Protein AF-A0A1J3CMM8-F1 (afdb_monomer)

Secondary structure (DSSP, 8-state):
-HHHHHHHTTTTTSHHHHHHHHHHHHS-HHHHHHHT---HHHHHHHHHHHHHHHHHHHHHHHHHHHHHHS-S--EE-TTT--EESSHHHHHHHHHHHS-------SGGGS-PBPPHHHHHHTTT---PPB-HHHHHHHHHHHHHTT-PPP-BTTB-S-SPBP--HHHHHHHHHHHHHHHHHHHTT--BHHHHHHHHHHHHHHHGGGT--HHIIIIIS-GGGSGGGGGG--HHHHHHHHHHHHTS--S-TTSHHHHHHHHHHHHHHH---

Nearest PDB structures (foldseek):
  2rsi-assembly1_A  TM=6.234E-01  e=3.856E+00  Homo sapiens

InterPro domains:
  IPR006865 Domain of unknown function DUF629 [PF04780] (19-269)
  IPR013087 Zinc finger C2H2-type [PS00028] (77-98)
  IPR052398 Ubiquitin carboxyl-terminal hydrolase 53/54 [PTHR22975] (7-269)

Structure (mmCIF, N/CA/C/O backbone):
data_AF-A0A1J3CMM8-F1
#
_entry.id   AF-A0A1J3CMM8-F1
#
loop_
_atom_site.group_PDB
_atom_site.id
_atom_site.type_symbol
_atom_site.label_atom_id
_atom_site.label_alt_id
_atom_site.label_comp_id
_atom_site.label_asym_id
_atom_site.label_entity_id
_atom_site.label_seq_id
_atom_site.pdbx_PDB_ins_code
_atom_site.Cartn_x
_atom_site.Cartn_y
_atom_site.Cartn_z
_atom_site.occupancy
_atom_site.B_iso_or_equiv
_atom_site.auth_seq_id
_atom_site.auth_comp_id
_atom_site.auth_asym_id
_atom_site.auth_atom_id
_atom_site.pdbx_PDB_model_num
ATOM 1 N N . ALA A 1 1 ? -24.538 -6.760 -1.887 1.00 42.75 1 ALA A N 1
ATOM 2 C CA . ALA A 1 1 ? -24.314 -5.439 -1.252 1.00 42.75 1 ALA A CA 1
ATOM 3 C C . ALA A 1 1 ? -24.727 -4.245 -2.137 1.00 42.75 1 ALA A C 1
ATOM 5 O O . ALA A 1 1 ? -24.975 -3.172 -1.597 1.00 42.75 1 ALA A O 1
ATOM 6 N N . GLU A 1 2 ? -24.864 -4.400 -3.463 1.00 29.59 2 GLU A N 1
ATOM 7 C CA . GLU A 1 2 ? -25.224 -3.297 -4.380 1.00 29.59 2 GLU A CA 1
ATOM 8 C C . GLU A 1 2 ? -26.700 -2.869 -4.362 1.00 29.59 2 GLU A C 1
ATOM 10 O O . GLU A 1 2 ? -26.982 -1.679 -4.501 1.00 29.59 2 GLU A O 1
ATOM 15 N N . SER A 1 3 ? -27.656 -3.774 -4.119 1.00 36.59 3 SER A N 1
ATOM 16 C CA . SER A 1 3 ? -29.084 -3.408 -4.221 1.00 36.59 3 SER A CA 1
ATOM 17 C C . SER A 1 3 ? -29.578 -2.493 -3.088 1.00 36.59 3 SER A C 1
ATOM 19 O O . SER A 1 3 ? -30.502 -1.706 -3.284 1.00 36.59 3 SER A O 1
ATOM 21 N N . VAL A 1 4 ? -28.919 -2.515 -1.923 1.00 39.69 4 VAL A N 1
ATOM 22 C CA . VAL A 1 4 ? -29.237 -1.626 -0.791 1.00 39.69 4 VAL A CA 1
ATOM 23 C C . VAL A 1 4 ? -28.670 -0.223 -1.028 1.00 39.69 4 VAL A C 1
ATOM 25 O O . VAL A 1 4 ? -29.339 0.771 -0.762 1.00 39.69 4 VAL A O 1
ATOM 28 N N . ARG A 1 5 ? -27.465 -0.124 -1.607 1.00 35.38 5 ARG A N 1
ATOM 29 C CA .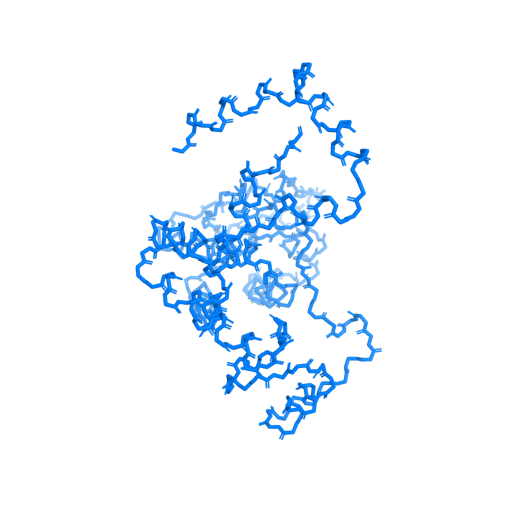 ARG A 1 5 ? -26.795 1.154 -1.899 1.00 35.38 5 ARG A CA 1
ATOM 30 C C . ARG A 1 5 ? -27.558 1.985 -2.942 1.00 35.38 5 ARG A C 1
ATOM 32 O O . ARG A 1 5 ? -27.615 3.205 -2.802 1.00 35.38 5 ARG A O 1
ATOM 39 N N . ASN A 1 6 ? -28.189 1.339 -3.926 1.00 34.44 6 ASN A N 1
ATOM 40 C CA . ASN A 1 6 ? -28.968 2.029 -4.963 1.00 34.44 6 ASN A CA 1
ATOM 41 C C . ASN A 1 6 ? -30.341 2.528 -4.479 1.00 34.44 6 ASN A C 1
ATOM 43 O O . ASN A 1 6 ? -30.803 3.550 -4.975 1.00 34.44 6 ASN A O 1
ATOM 47 N N . LYS A 1 7 ? -30.949 1.904 -3.459 1.00 39.81 7 LYS A N 1
ATOM 48 C CA . LYS A 1 7 ? -32.159 2.441 -2.801 1.00 39.81 7 LYS A CA 1
ATOM 49 C C . LYS A 1 7 ? -31.876 3.688 -1.946 1.00 39.81 7 LYS A C 1
ATOM 51 O O . LYS A 1 7 ? -32.736 4.547 -1.827 1.00 39.81 7 LYS A O 1
ATOM 56 N N . ILE A 1 8 ? -30.668 3.808 -1.387 1.00 44.41 8 ILE A N 1
ATOM 57 C CA . ILE A 1 8 ? -30.278 4.879 -0.444 1.00 44.41 8 ILE A CA 1
ATOM 58 C C . ILE A 1 8 ? -30.018 6.229 -1.138 1.00 44.41 8 ILE A C 1
ATOM 60 O O . ILE A 1 8 ? -30.179 7.287 -0.529 1.00 44.41 8 ILE A O 1
ATOM 64 N N . ARG A 1 9 ? -29.596 6.231 -2.409 1.00 38.88 9 ARG A N 1
ATOM 65 C CA . ARG A 1 9 ? -29.181 7.462 -3.111 1.00 38.88 9 ARG A CA 1
ATOM 66 C C . ARG A 1 9 ? -30.361 8.360 -3.517 1.00 38.88 9 ARG A C 1
ATOM 68 O O . ARG A 1 9 ? -30.156 9.544 -3.766 1.00 38.88 9 ARG A O 1
ATOM 75 N N . THR A 1 10 ? -31.577 7.822 -3.537 1.00 46.31 10 THR A N 1
ATOM 76 C CA . THR A 1 10 ? -32.804 8.523 -3.943 1.00 46.31 10 THR A CA 1
ATOM 77 C C . THR A 1 10 ? -33.449 9.330 -2.806 1.00 46.31 10 THR A C 1
ATOM 79 O O . THR A 1 10 ? -34.188 10.271 -3.082 1.00 46.31 10 THR A O 1
ATOM 82 N N . ASP A 1 11 ? -33.139 9.030 -1.536 1.00 51.94 11 ASP A N 1
ATOM 83 C CA . ASP A 1 11 ? -33.893 9.553 -0.381 1.00 51.94 11 ASP A CA 1
ATOM 84 C C . ASP A 1 11 ? -33.393 10.892 0.195 1.00 51.94 11 ASP A C 1
ATOM 86 O O . ASP A 1 11 ? -34.172 11.632 0.796 1.00 51.94 11 ASP A O 1
ATOM 90 N N . SER A 1 12 ? -32.124 11.269 0.001 1.00 50.81 12 SER A N 1
ATOM 91 C CA . SER A 1 12 ? -31.530 12.431 0.703 1.00 50.81 12 SER A CA 1
ATOM 92 C C . SER A 1 12 ? -32.055 13.801 0.234 1.00 50.81 12 SER A C 1
ATOM 94 O O . SER A 1 12 ? -31.882 14.806 0.927 1.00 50.81 12 SER A O 1
ATOM 96 N N . ASN A 1 13 ? -32.678 13.857 -0.949 1.00 56.06 13 ASN A N 1
ATOM 97 C CA . ASN A 1 13 ? -33.275 15.069 -1.526 1.00 56.06 13 ASN A CA 1
ATOM 98 C C . ASN A 1 13 ? -34.803 15.109 -1.407 1.00 56.06 13 ASN A C 1
ATOM 100 O O . ASN A 1 13 ? -35.423 16.088 -1.831 1.00 56.06 13 ASN A O 1
ATOM 104 N N . THR A 1 14 ? -35.407 14.081 -0.810 1.00 68.94 14 THR A N 1
ATOM 105 C CA . THR A 1 14 ? -36.844 14.049 -0.542 1.00 68.94 14 THR A CA 1
ATOM 106 C C . THR A 1 14 ? -37.222 15.097 0.507 1.00 68.94 14 THR A C 1
ATOM 108 O O . THR A 1 14 ? -36.405 15.533 1.326 1.00 68.94 14 THR A O 1
ATOM 111 N N . VAL A 1 15 ? -38.493 15.502 0.505 1.00 70.12 15 VAL A N 1
ATOM 112 C CA . VAL A 1 15 ? -39.053 16.424 1.510 1.00 70.12 15 VAL A CA 1
ATOM 113 C C . VAL A 1 15 ? -38.813 15.898 2.934 1.00 70.12 15 VAL A C 1
ATOM 115 O O . VAL A 1 15 ? -38.495 16.677 3.832 1.00 70.12 15 VAL A O 1
ATOM 118 N N . ALA A 1 16 ? -38.877 14.576 3.125 1.00 67.88 16 ALA A N 1
ATOM 119 C CA . ALA A 1 16 ? -38.604 13.919 4.399 1.00 67.88 16 ALA A CA 1
ATOM 120 C C . ALA A 1 16 ? -37.140 14.085 4.844 1.00 67.88 16 ALA A C 1
ATOM 122 O O . ALA A 1 16 ? -36.897 14.515 5.971 1.00 67.88 16 ALA A O 1
ATOM 123 N N . GLY A 1 17 ? -36.169 13.840 3.955 1.00 69.81 17 GLY A N 1
ATOM 124 C CA . GLY A 1 17 ? -34.740 14.005 4.258 1.00 69.81 17 GLY A CA 1
ATOM 125 C C . GLY A 1 17 ? -34.365 15.445 4.624 1.00 69.81 17 GLY A C 1
ATOM 126 O O . GLY A 1 17 ? -33.636 15.681 5.591 1.00 69.81 17 GLY A O 1
ATOM 127 N N . LYS A 1 18 ? -34.933 16.434 3.917 1.00 75.69 18 LYS A N 1
ATOM 128 C CA . LYS A 1 18 ? -34.739 17.860 4.240 1.00 75.69 18 LYS A CA 1
ATOM 129 C C . LYS A 1 18 ? -35.327 18.227 5.606 1.00 75.69 18 LYS A C 1
ATOM 131 O O . LYS A 1 18 ? -34.657 18.890 6.395 1.00 75.69 18 LYS A O 1
ATOM 136 N N . ARG A 1 19 ? -36.538 17.754 5.921 1.00 75.19 19 ARG A N 1
ATOM 137 C CA . ARG A 1 19 ? -37.205 18.010 7.211 1.00 75.19 19 ARG A CA 1
ATOM 138 C C . ARG A 1 19 ? -36.427 17.410 8.385 1.00 75.19 19 ARG A C 1
ATOM 140 O O . ARG A 1 19 ? -36.295 18.054 9.423 1.00 75.19 19 ARG A O 1
ATOM 147 N N . LEU A 1 20 ? -35.863 16.219 8.197 1.00 75.31 20 LEU A N 1
ATOM 148 C CA . LEU A 1 20 ? -35.071 15.527 9.211 1.00 75.31 20 LEU A CA 1
ATOM 149 C C . LEU A 1 20 ? -33.735 16.242 9.493 1.00 75.31 20 LEU A C 1
ATOM 151 O O . LEU A 1 20 ? -33.342 16.368 10.650 1.00 75.31 20 LEU A O 1
ATOM 155 N N . LYS A 1 21 ? -33.077 16.797 8.463 1.00 77.06 21 LYS A N 1
ATOM 156 C CA . LYS A 1 21 ? -31.890 17.657 8.637 1.00 77.06 21 LYS A CA 1
ATOM 157 C C . LYS A 1 21 ? -32.191 18.921 9.426 1.00 77.06 21 LYS A C 1
ATOM 159 O O . LYS A 1 21 ? -31.434 19.255 10.332 1.00 77.06 21 LYS A O 1
ATOM 164 N N . SER A 1 22 ? -33.273 19.622 9.086 1.00 79.56 22 SER A N 1
ATOM 165 C CA . SER A 1 22 ? -33.684 20.831 9.806 1.00 79.56 22 SER A CA 1
ATOM 166 C C . SER A 1 22 ? -34.039 20.521 11.261 1.00 79.56 22 SER A C 1
ATOM 168 O O . SER A 1 22 ? -33.636 21.266 12.150 1.00 79.56 22 SER A O 1
ATOM 170 N N . TYR A 1 23 ? -34.710 19.392 11.512 1.00 81.38 23 TYR A N 1
ATOM 171 C CA . TYR A 1 23 ? -34.993 18.910 12.864 1.00 81.38 23 TYR A CA 1
ATOM 172 C C . TYR A 1 23 ? -33.700 18.638 13.645 1.00 81.38 23 TYR A C 1
ATOM 174 O O . TYR A 1 23 ? -33.507 19.197 14.719 1.00 81.38 23 TYR A O 1
ATOM 182 N N . TRP A 1 24 ? -32.762 17.878 13.071 1.00 81.56 24 TRP A N 1
ATOM 183 C CA . TRP A 1 24 ? -31.465 17.600 13.696 1.00 81.56 24 TRP A CA 1
ATOM 184 C C . TRP A 1 24 ? -30.644 18.869 13.959 1.00 81.56 24 TRP A C 1
ATOM 186 O O . TRP A 1 24 ? -30.036 19.014 15.019 1.00 81.56 24 TRP A O 1
ATOM 196 N N . ALA A 1 25 ? -30.618 19.813 13.013 1.00 84.00 25 ALA A N 1
ATOM 197 C CA . ALA A 1 25 ? -29.922 21.085 13.181 1.00 84.00 25 ALA A CA 1
ATOM 198 C C . ALA A 1 25 ? -30.493 21.890 14.361 1.00 84.00 25 ALA A C 1
ATOM 200 O O . ALA A 1 25 ? -29.712 22.453 15.126 1.00 84.00 25 ALA A O 1
ATOM 201 N N . GLY A 1 26 ? -31.818 21.867 14.541 1.00 83.88 26 GLY A N 1
ATOM 202 C CA . GLY A 1 26 ? -32.527 22.550 15.624 1.00 83.88 26 GLY A CA 1
ATOM 203 C C . GLY A 1 26 ? -32.449 21.880 17.002 1.00 83.88 26 GLY A C 1
ATOM 204 O O . GLY A 1 26 ? -32.803 22.518 17.987 1.00 83.88 26 GLY A O 1
ATOM 205 N N . MET A 1 27 ? -31.984 20.630 17.107 1.00 88.31 27 MET A N 1
ATOM 206 C CA . MET A 1 27 ? -31.831 19.954 18.403 1.00 88.31 27 MET A CA 1
ATOM 207 C C . MET A 1 27 ? -30.654 20.520 19.206 1.00 88.31 27 MET A C 1
ATOM 209 O O . MET A 1 27 ? -29.561 20.740 18.668 1.00 88.31 27 MET A O 1
ATOM 213 N N . ASP A 1 28 ? -30.840 20.665 20.515 1.00 88.44 28 ASP A N 1
ATOM 214 C CA . ASP A 1 28 ? -29.765 20.993 21.447 1.00 88.44 28 ASP A CA 1
ATOM 215 C C . ASP A 1 28 ? -28.811 19.801 21.668 1.00 88.44 28 ASP A C 1
ATOM 217 O O . ASP A 1 28 ? -29.045 18.672 21.220 1.00 88.44 28 ASP A O 1
ATOM 221 N N . ALA A 1 29 ? -27.690 20.063 22.341 1.00 82.75 29 ALA A N 1
ATOM 222 C CA . ALA A 1 29 ? -26.638 19.074 22.550 1.00 82.75 29 ALA A CA 1
ATOM 223 C C . ALA A 1 29 ? -27.084 17.877 23.409 1.00 82.75 29 ALA A C 1
ATOM 225 O O . ALA A 1 29 ? -26.665 16.752 23.135 1.00 82.75 29 ALA A O 1
ATOM 226 N N . GLU A 1 30 ? -27.933 18.092 24.415 1.00 88.25 30 GLU A N 1
ATOM 227 C CA . GLU A 1 30 ? -28.407 17.028 25.304 1.00 88.25 30 GLU A CA 1
ATOM 228 C C . GLU A 1 30 ? -29.451 16.165 24.592 1.00 88.25 30 GLU A C 1
ATOM 230 O O . GLU A 1 30 ? -29.373 14.937 24.634 1.00 88.25 30 GLU A O 1
ATOM 235 N N . SER A 1 31 ? -30.358 16.779 23.831 1.00 83.38 31 SER A N 1
ATOM 236 C CA . SER A 1 31 ? -31.292 16.045 22.970 1.00 83.38 31 SER A CA 1
ATOM 237 C C . SER A 1 31 ? -30.560 15.205 21.923 1.00 83.38 31 SER A C 1
ATOM 239 O O . SER A 1 31 ? -30.878 14.030 21.739 1.00 83.38 31 SER A O 1
ATOM 241 N N . LYS A 1 32 ? -29.528 15.762 21.270 1.00 81.88 32 LYS A N 1
ATOM 242 C CA . LYS A 1 32 ? -28.673 15.014 20.331 1.00 81.88 32 LYS A CA 1
ATOM 243 C C . LYS A 1 32 ? -27.989 13.832 21.009 1.00 81.88 32 LYS A C 1
ATOM 245 O O . LYS A 1 32 ? -27.954 12.742 20.447 1.00 81.88 32 LYS A O 1
ATOM 250 N N . LYS A 1 33 ? -27.469 14.034 22.220 1.00 81.31 33 LYS A N 1
ATOM 251 C CA . LYS A 1 33 ? -26.803 12.997 23.015 1.00 81.31 33 LYS A CA 1
ATOM 252 C C . LYS A 1 33 ? -27.762 11.880 23.430 1.00 81.31 33 LYS A C 1
ATOM 254 O O . LYS A 1 33 ? -27.403 10.712 23.321 1.00 81.31 33 LYS A O 1
ATOM 259 N N . ASN A 1 34 ? -28.973 12.221 23.862 1.00 84.38 34 ASN A N 1
ATOM 260 C CA . ASN A 1 34 ? -29.997 11.238 24.212 1.00 84.38 34 ASN A CA 1
ATOM 261 C C . ASN A 1 34 ? -30.479 10.455 22.989 1.00 84.38 34 ASN A C 1
ATOM 263 O O . ASN A 1 34 ? -30.702 9.255 23.094 1.00 84.38 34 ASN A O 1
ATOM 267 N N . PHE A 1 35 ? -30.552 11.097 21.822 1.00 79.75 35 PHE A N 1
ATOM 268 C CA . PHE A 1 35 ? -30.917 10.431 20.573 1.00 79.75 35 PHE A CA 1
ATOM 269 C C . PHE A 1 35 ? -29.894 9.374 20.127 1.00 79.75 35 PHE A C 1
ATOM 271 O O . PHE A 1 35 ? -30.271 8.360 19.550 1.00 79.75 35 PHE A O 1
ATOM 278 N N . VAL A 1 36 ? -28.600 9.583 20.399 1.00 79.50 36 VAL A N 1
ATOM 279 C CA . VAL A 1 36 ? -27.529 8.621 20.055 1.00 79.50 36 VAL A CA 1
ATOM 280 C C . VAL A 1 36 ? -27.212 7.633 21.181 1.00 79.50 36 VAL A C 1
ATOM 282 O O . VAL A 1 36 ? -26.289 6.827 21.061 1.00 79.50 36 VAL A O 1
ATOM 285 N N . LYS A 1 37 ? -27.948 7.694 22.294 1.00 84.12 37 LYS A N 1
ATOM 286 C CA . LYS A 1 37 ? -27.769 6.789 23.426 1.00 84.12 37 LYS A CA 1
ATOM 287 C C . LYS A 1 37 ? -28.340 5.419 23.067 1.00 84.12 37 LYS A C 1
ATOM 289 O O . LYS A 1 37 ? -29.514 5.295 22.746 1.00 84.12 37 LYS A O 1
ATOM 294 N N . VAL A 1 38 ? -27.509 4.391 23.172 1.00 83.00 38 VAL A N 1
ATOM 295 C CA . VAL A 1 38 ? -27.882 2.992 22.925 1.00 83.00 38 VAL A CA 1
ATOM 296 C C . VAL A 1 38 ? -27.548 2.172 24.164 1.00 83.00 38 VAL A C 1
ATOM 298 O O . VAL A 1 38 ? -26.588 2.484 24.879 1.00 83.00 38 VAL A O 1
ATOM 301 N N . SER A 1 39 ? -28.348 1.146 24.455 1.00 88.00 39 SER A N 1
ATOM 302 C CA . SER A 1 39 ? -28.041 0.239 25.558 1.00 88.00 39 SER A CA 1
ATOM 303 C C . SER A 1 39 ? -26.855 -0.669 25.211 1.00 88.00 39 SER A C 1
ATOM 305 O O . SER A 1 39 ? -26.662 -1.076 24.066 1.00 88.00 39 SER A O 1
ATOM 307 N N . ILE A 1 40 ? -26.053 -1.031 26.216 1.00 87.00 40 ILE A N 1
ATOM 308 C CA . ILE A 1 40 ? -24.920 -1.950 26.020 1.00 87.00 40 ILE A CA 1
ATOM 309 C C . ILE A 1 40 ? -25.403 -3.307 25.484 1.00 87.00 40 ILE A C 1
ATOM 311 O O . ILE A 1 40 ? -24.742 -3.887 24.631 1.00 87.00 40 ILE A O 1
ATOM 315 N N . ALA A 1 41 ? -26.568 -3.781 25.934 1.00 88.75 41 ALA A N 1
ATOM 316 C CA . ALA A 1 41 ? -27.149 -5.047 25.492 1.00 88.75 41 ALA A CA 1
ATOM 317 C C . ALA A 1 41 ? -27.538 -5.032 24.002 1.00 88.75 41 ALA A C 1
ATOM 319 O O . ALA A 1 41 ? -27.224 -5.974 23.272 1.00 88.75 41 ALA A O 1
ATOM 320 N N . GLU A 1 42 ? -28.172 -3.953 23.529 1.00 87.94 42 GLU A N 1
ATOM 321 C CA . GLU A 1 42 ? -28.507 -3.792 22.108 1.00 87.94 42 GLU A CA 1
ATOM 322 C C . GLU A 1 42 ? -27.248 -3.691 21.248 1.00 87.94 42 GLU A C 1
ATOM 324 O O . GLU A 1 42 ? -27.175 -4.312 20.186 1.00 87.94 42 GLU A O 1
ATOM 329 N N . LEU A 1 43 ? -26.239 -2.942 21.712 1.00 87.06 43 LEU A N 1
ATOM 330 C CA . LEU A 1 43 ? -24.963 -2.834 21.012 1.00 87.06 43 LEU A CA 1
ATOM 331 C C . LEU A 1 43 ? -24.243 -4.188 20.957 1.00 87.06 43 LEU A C 1
ATOM 333 O O . LEU A 1 43 ? -23.768 -4.567 19.891 1.00 87.06 43 LEU A O 1
ATOM 337 N N . GLY A 1 44 ? -24.211 -4.934 22.063 1.00 89.75 44 GLY A N 1
ATOM 338 C CA . GLY A 1 44 ? -23.633 -6.277 22.121 1.00 89.75 44 GLY A CA 1
ATOM 339 C C . GLY A 1 44 ? -24.303 -7.237 21.146 1.00 89.75 44 GLY A C 1
ATOM 340 O O . GLY A 1 44 ? -23.625 -7.826 20.310 1.00 89.75 44 GLY A O 1
ATOM 341 N N . SER A 1 45 ? -25.638 -7.287 21.154 1.00 88.44 45 SER A N 1
ATOM 342 C CA . SER A 1 45 ? -26.416 -8.122 20.225 1.00 88.44 45 SER A CA 1
ATOM 343 C C . SER A 1 45 ? -26.179 -7.731 18.758 1.00 88.44 45 SER A C 1
ATOM 345 O O . SER A 1 45 ? -26.123 -8.576 17.864 1.00 88.44 45 SER A O 1
ATOM 347 N N . TYR A 1 46 ? -26.035 -6.430 18.479 1.00 87.12 46 TYR A N 1
ATOM 348 C CA . TYR A 1 46 ? -25.721 -5.930 17.140 1.00 87.12 46 TYR A CA 1
ATOM 349 C C . TYR A 1 46 ? -24.329 -6.368 16.671 1.00 87.12 46 TYR A C 1
ATOM 351 O O . TYR A 1 46 ? -24.174 -6.758 15.511 1.00 87.12 46 TYR A O 1
ATOM 359 N N . VAL A 1 47 ? -23.336 -6.278 17.558 1.00 86.00 47 VAL A N 1
ATOM 360 C CA . VAL A 1 47 ? -21.949 -6.657 17.285 1.00 86.00 47 VAL A CA 1
ATOM 361 C C . VAL A 1 47 ? -21.841 -8.162 17.066 1.00 86.00 47 VAL A C 1
ATOM 363 O O . VAL A 1 47 ? -21.298 -8.561 16.040 1.00 86.00 47 VAL A O 1
ATOM 366 N N . GLU A 1 48 ? -22.432 -8.979 17.940 1.00 89.81 48 GLU A N 1
ATOM 367 C CA . GLU A 1 48 ? -22.453 -10.441 17.803 1.00 89.81 48 GLU A CA 1
ATOM 368 C C . GLU A 1 48 ? -23.064 -10.864 16.460 1.00 89.81 48 GLU A C 1
ATOM 370 O O . GLU A 1 48 ? -22.500 -11.671 15.725 1.00 89.81 48 GLU A O 1
ATOM 375 N N . ARG A 1 49 ? -24.185 -10.249 16.068 1.00 88.06 49 ARG A N 1
ATOM 376 C CA . ARG A 1 49 ? -24.841 -10.555 14.791 1.00 88.06 49 ARG A CA 1
ATOM 377 C C . ARG A 1 49 ? -23.974 -10.242 13.565 1.00 88.06 49 ARG A C 1
ATOM 379 O O . ARG A 1 49 ? -24.150 -10.880 12.532 1.00 88.06 49 ARG A O 1
ATOM 386 N N . LEU A 1 50 ? -23.112 -9.224 13.625 1.00 83.50 50 LEU A N 1
ATOM 387 C CA . LEU A 1 50 ? -22.287 -8.811 12.481 1.00 83.50 50 LEU A CA 1
ATOM 388 C C . LEU A 1 50 ? -20.896 -9.445 12.460 1.00 83.50 50 LEU A C 1
ATOM 390 O O . LEU A 1 50 ? -20.376 -9.693 11.376 1.00 83.50 50 LEU A O 1
ATOM 394 N N . TYR A 1 51 ? -20.301 -9.654 13.629 1.00 83.31 51 TYR A N 1
ATOM 395 C CA . TYR A 1 51 ? -18.894 -10.027 13.793 1.00 83.31 51 TYR A CA 1
ATOM 396 C C . TYR A 1 51 ? -18.719 -11.317 14.608 1.00 83.31 51 TYR A C 1
ATOM 398 O O . TYR A 1 51 ? -17.599 -11.691 14.939 1.00 83.31 51 TYR A O 1
ATOM 406 N N . GLY A 1 52 ? -19.814 -12.007 14.932 1.00 88.06 52 GLY A N 1
ATOM 407 C CA . GLY A 1 52 ? -19.799 -13.234 15.719 1.00 88.06 52 GLY A CA 1
ATOM 408 C C . GLY A 1 52 ? -19.365 -13.016 17.169 1.00 88.06 52 GLY A C 1
ATOM 409 O O . GLY A 1 52 ? -19.281 -11.889 17.665 1.00 88.06 52 GLY A O 1
ATOM 410 N N . ARG A 1 53 ? -19.069 -14.130 17.845 1.00 87.44 53 ARG A N 1
ATOM 411 C CA . ARG A 1 53 ? -18.637 -14.143 19.250 1.00 87.44 53 ARG A CA 1
ATOM 412 C C . ARG A 1 53 ? -17.348 -13.351 19.476 1.00 87.44 53 ARG A C 1
ATOM 414 O O . ARG A 1 53 ? -17.260 -12.618 20.447 1.00 87.44 53 ARG A O 1
ATOM 421 N N . GLU A 1 54 ? -16.409 -13.409 18.535 1.00 83.81 54 GLU A N 1
ATOM 422 C CA . GLU A 1 54 ? -15.157 -12.644 18.595 1.00 83.81 54 GLU A CA 1
ATOM 423 C C . GLU A 1 54 ? -15.405 -11.132 18.720 1.00 83.81 54 GLU A C 1
ATOM 425 O O . GLU A 1 54 ? -14.794 -10.455 19.547 1.00 83.81 54 GLU A O 1
ATOM 430 N N . GLY A 1 55 ? -16.356 -10.593 17.950 1.00 83.94 55 GLY A N 1
ATOM 431 C CA . GLY A 1 55 ? -16.737 -9.189 18.069 1.00 83.94 55 GLY A CA 1
ATOM 432 C C . GLY A 1 55 ? -17.366 -8.855 19.423 1.00 83.94 55 GLY A C 1
ATOM 433 O O . GLY A 1 55 ? -17.122 -7.774 19.962 1.00 83.94 55 GLY A O 1
ATOM 434 N N . GLN A 1 56 ? -18.179 -9.760 19.973 1.00 86.88 56 GLN A N 1
ATOM 435 C CA . GLN A 1 56 ? -18.798 -9.579 21.286 1.00 86.88 56 GLN A CA 1
ATOM 436 C C . GLN A 1 56 ? -17.747 -9.573 22.402 1.00 86.88 56 GLN A C 1
ATOM 438 O O . GLN A 1 56 ? -17.755 -8.656 23.223 1.00 86.88 56 GLN A O 1
ATOM 443 N N . ASP A 1 57 ? -16.811 -10.522 22.376 1.00 86.62 57 ASP A N 1
ATOM 444 C CA . ASP A 1 57 ? -15.703 -10.612 23.332 1.00 86.62 57 ASP A CA 1
ATOM 445 C C . ASP A 1 57 ? -14.825 -9.348 23.266 1.00 86.62 57 ASP A C 1
ATOM 447 O O . ASP A 1 57 ? -14.470 -8.760 24.291 1.00 86.62 57 ASP A O 1
ATOM 451 N N . ALA A 1 58 ? -14.542 -8.854 22.054 1.00 85.12 58 ALA A N 1
ATOM 452 C CA . ALA A 1 58 ? -13.824 -7.597 21.848 1.00 85.12 58 ALA A CA 1
ATOM 453 C C . ALA A 1 58 ? -14.579 -6.385 22.427 1.00 85.12 58 ALA A C 1
ATOM 455 O O . ALA A 1 58 ? -13.973 -5.514 23.061 1.00 85.12 58 ALA A O 1
ATOM 456 N N . LEU A 1 59 ? -15.905 -6.314 22.244 1.00 87.19 59 LEU A N 1
ATOM 457 C CA . LEU A 1 59 ? -16.726 -5.254 22.832 1.00 87.19 59 LEU A CA 1
ATOM 458 C C . LEU A 1 59 ? -16.685 -5.304 24.362 1.00 87.19 59 LEU A C 1
ATOM 460 O O . LEU A 1 59 ? -16.534 -4.259 24.998 1.00 87.19 59 LEU A O 1
ATOM 464 N N . GLU A 1 60 ? -16.803 -6.491 24.950 1.00 88.50 60 GLU A N 1
ATOM 465 C CA . GLU A 1 60 ? -16.763 -6.680 26.398 1.00 88.50 60 GLU A CA 1
ATOM 466 C C . GLU A 1 60 ? -15.404 -6.264 26.974 1.00 88.50 60 GLU A C 1
ATOM 468 O O . GLU A 1 60 ? -15.353 -5.443 27.890 1.00 88.50 60 GLU A O 1
ATOM 473 N N . GLN A 1 61 ? -14.298 -6.669 26.343 1.00 83.75 61 GLN A N 1
ATOM 474 C CA . GLN A 1 61 ? -12.948 -6.262 26.741 1.00 83.75 61 GLN A CA 1
ATOM 475 C C . GLN A 1 61 ? -12.754 -4.733 26.721 1.00 83.75 61 GLN A C 1
ATOM 477 O O . GLN A 1 61 ? -12.108 -4.155 27.610 1.00 83.75 61 GLN A O 1
ATOM 482 N N . VAL A 1 62 ? -13.305 -4.054 25.708 1.00 80.88 62 VAL A N 1
ATOM 483 C CA . VAL A 1 62 ? -13.271 -2.587 25.608 1.00 80.88 62 VAL A CA 1
ATOM 484 C C . VAL A 1 62 ? -14.126 -1.945 26.701 1.00 80.88 62 VAL A C 1
ATOM 486 O O . VAL A 1 62 ? -13.684 -0.976 27.326 1.00 80.88 62 VAL A O 1
ATOM 489 N N . LEU A 1 63 ? -15.322 -2.478 26.965 1.00 85.69 63 LEU A N 1
ATOM 490 C CA . LEU A 1 63 ? -16.215 -1.984 28.013 1.00 85.69 63 LEU A CA 1
ATOM 491 C C . LEU A 1 63 ? -15.610 -2.157 29.406 1.00 85.69 63 LEU A C 1
ATOM 493 O O . LEU A 1 63 ? -15.660 -1.217 30.199 1.00 85.69 63 LEU A O 1
ATOM 497 N N . ASP A 1 64 ? -14.999 -3.301 29.690 1.00 85.94 64 ASP A N 1
ATOM 498 C CA . ASP A 1 64 ? -14.333 -3.576 30.961 1.00 85.94 64 ASP A CA 1
ATOM 499 C C . ASP A 1 64 ? -13.137 -2.653 31.173 1.00 85.94 64 ASP A C 1
ATOM 501 O O . ASP A 1 64 ? -13.008 -2.025 32.228 1.00 85.94 64 ASP A O 1
ATOM 505 N N . SER A 1 65 ? -12.323 -2.465 30.129 1.00 78.56 65 SER A N 1
ATOM 506 C CA . SER A 1 65 ? -11.229 -1.489 30.147 1.00 78.56 65 SER A CA 1
ATOM 507 C C . SER A 1 65 ? -11.751 -0.076 30.433 1.00 78.56 65 SER A C 1
ATOM 509 O O . SER A 1 65 ? -11.190 0.642 31.261 1.00 78.56 65 SER A O 1
ATOM 511 N N . ALA A 1 66 ? -12.846 0.332 29.785 1.00 82.25 66 ALA A N 1
ATOM 512 C CA . ALA A 1 66 ? -13.440 1.651 29.975 1.00 82.25 66 ALA A CA 1
ATOM 513 C C . ALA A 1 66 ? -14.048 1.834 31.375 1.00 82.25 66 ALA A C 1
ATOM 515 O O . ALA A 1 66 ? -13.949 2.928 31.934 1.00 82.25 66 ALA A O 1
ATOM 516 N N . ARG A 1 67 ? -14.652 0.788 31.958 1.00 85.25 67 ARG A N 1
ATOM 517 C CA . ARG A 1 67 ? -15.184 0.805 33.332 1.00 85.25 67 ARG A CA 1
ATOM 518 C C . ARG A 1 67 ? -14.065 0.920 34.363 1.00 85.25 67 ARG A C 1
ATOM 520 O O . ARG A 1 67 ? -14.174 1.747 35.267 1.00 85.25 67 ARG A O 1
ATOM 527 N N . ALA A 1 68 ? -12.998 0.137 34.206 1.00 83.88 68 ALA A N 1
ATOM 528 C CA . ALA A 1 68 ? -11.862 0.130 35.123 1.00 83.88 68 ALA A CA 1
ATOM 529 C C . ALA A 1 68 ? -11.088 1.459 35.088 1.00 83.88 68 ALA A C 1
ATOM 531 O O . ALA A 1 68 ? -10.846 2.081 36.120 1.00 83.88 68 ALA A O 1
ATOM 532 N N . GLU A 1 69 ? -10.751 1.933 33.890 1.00 78.25 69 GLU A N 1
ATOM 533 C CA . GLU A 1 69 ? -9.842 3.072 33.694 1.00 78.25 69 GLU A CA 1
ATOM 534 C C . GLU A 1 69 ? -10.577 4.416 33.594 1.00 78.25 69 GLU A C 1
ATOM 536 O O . GLU A 1 69 ? -9.956 5.483 33.545 1.00 78.25 69 GLU A O 1
ATOM 541 N N . LYS A 1 70 ? -11.917 4.376 33.520 1.00 79.81 70 LYS A N 1
ATOM 542 C CA . LYS A 1 70 ? -12.811 5.523 33.271 1.00 79.81 70 LYS A CA 1
ATOM 543 C C . LYS A 1 70 ? -12.430 6.330 32.021 1.00 79.81 70 LYS A C 1
ATOM 545 O O . LYS A 1 70 ? -12.773 7.507 31.896 1.00 79.81 70 LYS A O 1
ATOM 550 N N . LYS A 1 71 ? -11.695 5.714 31.091 1.00 73.31 71 LYS A N 1
ATOM 551 C CA . LYS A 1 71 ? -11.134 6.338 29.889 1.00 73.31 71 LYS A CA 1
ATOM 552 C C . LYS A 1 71 ? -11.271 5.403 28.698 1.00 73.31 71 LYS A C 1
ATOM 554 O O . LYS A 1 71 ? -10.893 4.243 28.758 1.00 73.31 71 LYS A O 1
ATOM 559 N N . TRP A 1 72 ? -11.746 5.963 27.592 1.00 71.00 72 TRP A N 1
ATOM 560 C CA . TRP A 1 72 ? -12.013 5.237 26.345 1.00 71.00 72 TRP A CA 1
ATOM 561 C C . TRP A 1 72 ? -10.883 5.331 25.319 1.00 71.00 72 TRP A C 1
ATOM 563 O O . TRP A 1 72 ? -10.865 4.595 24.340 1.00 71.00 72 TRP A O 1
ATOM 573 N N . LYS A 1 73 ? -9.946 6.265 25.509 1.00 70.75 73 LYS A N 1
ATOM 574 C CA . LYS A 1 73 ? -8.830 6.500 24.589 1.00 70.75 73 LYS A CA 1
ATOM 575 C C . LYS A 1 73 ? -7.515 6.310 25.321 1.00 70.75 73 LYS A C 1
ATOM 577 O O . LYS A 1 73 ? -7.274 6.939 26.351 1.00 70.75 73 LYS A O 1
ATOM 582 N N . PHE A 1 74 ? -6.656 5.484 24.746 1.00 76.25 74 PHE A N 1
ATOM 583 C CA . PHE A 1 74 ? -5.289 5.284 25.197 1.00 76.25 74 PHE A CA 1
ATOM 584 C C . PHE A 1 74 ? -4.356 5.137 23.994 1.00 76.25 74 PHE A C 1
ATOM 586 O O . PHE A 1 74 ? -4.765 4.791 22.886 1.00 76.25 74 PHE A O 1
ATOM 593 N N . TRP A 1 75 ? -3.085 5.410 24.241 1.00 77.94 75 TRP A N 1
ATOM 594 C CA . TRP A 1 75 ? -1.971 5.071 23.373 1.00 77.94 75 TRP A CA 1
ATOM 595 C C 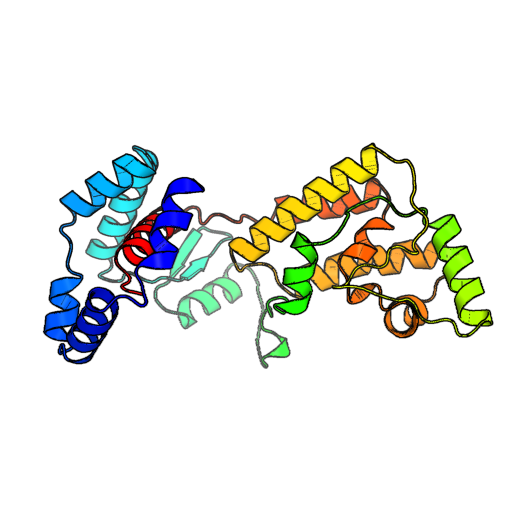. TRP A 1 75 ? -1.484 3.674 23.749 1.00 77.94 75 TRP A C 1
ATOM 597 O O . TRP A 1 75 ? -1.371 3.373 24.934 1.00 77.94 75 TRP A O 1
ATOM 607 N N . MET A 1 76 ? -1.194 2.823 22.772 1.00 78.62 76 MET A N 1
ATOM 608 C CA . MET A 1 76 ? -0.620 1.500 23.010 1.00 78.62 76 MET A CA 1
ATOM 609 C C . MET A 1 76 ? 0.737 1.413 22.324 1.00 78.62 76 MET A C 1
ATOM 611 O O . MET A 1 76 ? 0.871 1.791 21.159 1.00 78.62 76 MET A O 1
ATOM 615 N N . CYS A 1 77 ? 1.742 0.912 23.036 1.00 79.12 77 CYS A N 1
ATOM 616 C CA . CYS A 1 77 ? 3.005 0.550 22.413 1.00 79.12 77 CYS A CA 1
ATOM 617 C C . CYS A 1 77 ? 2.816 -0.725 21.600 1.00 79.12 77 CYS A C 1
ATOM 619 O O . CYS A 1 77 ? 2.457 -1.749 22.161 1.00 79.12 77 CYS A O 1
ATOM 621 N N . ARG A 1 78 ? 3.084 -0.689 20.293 1.00 72.06 78 ARG A N 1
ATOM 622 C CA . ARG A 1 78 ? 2.963 -1.883 19.441 1.00 72.06 78 ARG A CA 1
ATOM 623 C C . ARG A 1 78 ? 4.087 -2.901 19.649 1.00 72.06 78 ARG A C 1
ATOM 625 O O . ARG A 1 78 ? 3.945 -4.040 19.233 1.00 72.06 78 ARG A O 1
ATOM 632 N N . THR A 1 79 ? 5.183 -2.502 20.292 1.00 70.94 79 THR A N 1
ATOM 633 C CA . THR A 1 79 ? 6.330 -3.385 20.541 1.00 70.94 79 THR A CA 1
ATOM 634 C C . THR A 1 79 ? 6.135 -4.251 21.784 1.00 70.94 79 THR A C 1
ATOM 636 O O . THR A 1 79 ? 6.593 -5.384 21.813 1.00 70.94 79 THR A O 1
ATOM 639 N N . CYS A 1 80 ? 5.468 -3.735 22.820 1.00 83.00 80 CYS A N 1
ATOM 640 C CA . CYS A 1 80 ? 5.279 -4.450 24.091 1.00 83.00 80 CYS A CA 1
ATOM 641 C C . CYS A 1 80 ? 3.834 -4.440 24.612 1.00 83.00 80 CYS A C 1
ATOM 643 O O . CYS A 1 80 ? 3.588 -4.803 25.759 1.00 83.00 80 CYS A O 1
ATOM 645 N N . SER A 1 81 ? 2.888 -3.956 23.806 1.00 80.25 81 SER A N 1
ATOM 646 C CA . SER A 1 81 ? 1.450 -3.878 24.102 1.00 80.25 81 SER A CA 1
ATOM 647 C C . SER A 1 81 ? 1.072 -3.068 25.354 1.00 80.25 81 SER A C 1
ATOM 649 O O . SER A 1 81 ? -0.078 -3.088 25.794 1.00 80.25 81 SER A O 1
ATOM 651 N N . GLN A 1 82 ? 2.003 -2.292 25.924 1.00 81.88 82 GLN A N 1
ATOM 652 C CA . GLN A 1 82 ? 1.738 -1.476 27.109 1.00 81.88 82 GLN A CA 1
ATOM 653 C C . GLN A 1 82 ? 0.822 -0.283 26.774 1.00 81.88 82 GLN A C 1
ATOM 655 O O . GLN A 1 82 ? 1.040 0.426 25.787 1.00 81.88 82 GLN A O 1
ATOM 660 N N . LYS A 1 83 ? -0.199 -0.049 27.611 1.00 84.19 83 LYS A N 1
ATOM 661 C CA . LYS A 1 83 ? -1.202 1.020 27.450 1.00 84.19 83 LYS A CA 1
ATOM 662 C C . LYS A 1 83 ? -0.816 2.287 28.225 1.00 84.19 83 LYS A C 1
ATOM 664 O O . LYS A 1 83 ? -0.316 2.228 29.346 1.00 84.19 83 LYS A O 1
ATOM 669 N N . PHE A 1 84 ? -1.095 3.452 27.644 1.00 83.81 84 PHE A N 1
ATOM 670 C CA . PHE A 1 84 ? -0.773 4.770 28.188 1.00 83.81 84 PHE A CA 1
ATOM 671 C C . PHE A 1 84 ? -1.900 5.768 27.924 1.00 83.81 84 PHE A C 1
ATOM 673 O O . PHE A 1 84 ? -2.222 6.089 26.786 1.00 83.81 84 PHE A O 1
ATOM 680 N N . PHE A 1 85 ? -2.450 6.366 28.975 1.00 82.69 85 PHE A N 1
ATOM 681 C CA . PHE A 1 85 ? -3.533 7.352 28.839 1.00 82.69 85 PHE A CA 1
ATOM 682 C C . PHE A 1 85 ? -3.063 8.778 28.539 1.00 82.69 85 PHE A C 1
ATOM 684 O O . PHE A 1 85 ? -3.872 9.652 28.247 1.00 82.69 85 PHE A O 1
ATOM 691 N N . TYR A 1 86 ? -1.757 9.030 28.623 1.00 81.56 86 TYR A N 1
ATOM 692 C CA . TYR A 1 86 ? -1.172 10.351 28.422 1.00 81.56 86 TYR A CA 1
ATOM 693 C C . TYR A 1 86 ? -0.014 10.256 27.437 1.00 81.56 86 TYR A C 1
ATOM 695 O O . TYR A 1 86 ? 0.921 9.481 27.652 1.00 81.56 86 TYR A O 1
ATOM 703 N N . GLN A 1 87 ? -0.038 11.098 26.404 1.00 79.62 87 GLN A N 1
ATOM 704 C CA . GLN A 1 87 ? 0.978 11.134 25.350 1.00 79.62 87 GLN A CA 1
ATOM 705 C C . GLN A 1 87 ? 2.401 11.263 25.913 1.00 79.62 87 GLN A C 1
ATOM 707 O O . GLN A 1 87 ? 3.308 10.578 25.455 1.00 79.62 87 GLN A O 1
ATOM 712 N N . LYS A 1 88 ? 2.602 12.091 26.950 1.00 84.00 88 LYS A N 1
ATOM 713 C CA . LYS A 1 88 ? 3.917 12.277 27.585 1.00 84.00 88 LYS A CA 1
ATOM 714 C C . LYS A 1 88 ? 4.462 10.977 28.187 1.00 84.00 88 LYS A C 1
ATOM 716 O O . LYS A 1 88 ? 5.635 10.674 28.013 1.00 84.00 88 LYS A O 1
ATOM 721 N N . LYS A 1 89 ? 3.611 10.181 28.849 1.00 86.31 89 LYS A N 1
ATOM 722 C CA . LYS A 1 89 ? 4.017 8.879 29.408 1.00 86.31 89 LYS A CA 1
ATOM 723 C C . LYS A 1 89 ? 4.338 7.874 28.302 1.00 86.31 89 LYS A C 1
ATOM 725 O O . LYS A 1 89 ? 5.331 7.166 28.409 1.00 86.31 89 LYS A O 1
ATOM 730 N N . PHE A 1 90 ? 3.538 7.860 27.236 1.00 84.12 90 PHE A N 1
ATOM 731 C CA . PHE A 1 90 ? 3.785 7.009 26.073 1.00 84.12 90 PHE A CA 1
ATOM 732 C C . PHE A 1 90 ? 5.115 7.342 25.384 1.00 84.12 90 PHE A C 1
ATOM 734 O O . PHE A 1 90 ? 5.919 6.454 25.123 1.00 84.12 90 PHE A O 1
ATOM 741 N N . LYS A 1 91 ? 5.384 8.632 25.158 1.00 79.50 91 LYS A N 1
ATOM 742 C CA . LYS A 1 91 ? 6.643 9.108 24.579 1.00 79.50 91 LYS A CA 1
ATOM 743 C C . LYS A 1 91 ? 7.846 8.693 25.427 1.00 79.50 91 LYS A C 1
ATOM 745 O O . LYS A 1 91 ? 8.776 8.094 24.900 1.00 79.50 91 LYS A O 1
ATOM 750 N N . ASN A 1 92 ? 7.791 8.943 26.736 1.00 84.50 92 ASN A N 1
ATOM 751 C CA . ASN A 1 92 ? 8.863 8.546 27.651 1.00 84.50 92 ASN A CA 1
ATOM 752 C C . ASN A 1 92 ? 9.104 7.031 27.618 1.00 84.50 92 ASN A C 1
ATOM 754 O O . ASN A 1 92 ? 10.246 6.589 27.669 1.00 84.50 92 ASN A O 1
ATOM 758 N N . HIS A 1 93 ? 8.039 6.233 27.512 1.00 88.25 93 HIS A N 1
ATOM 759 C CA . HIS A 1 93 ? 8.159 4.787 27.379 1.00 88.25 93 HIS A CA 1
ATOM 760 C C . HIS A 1 9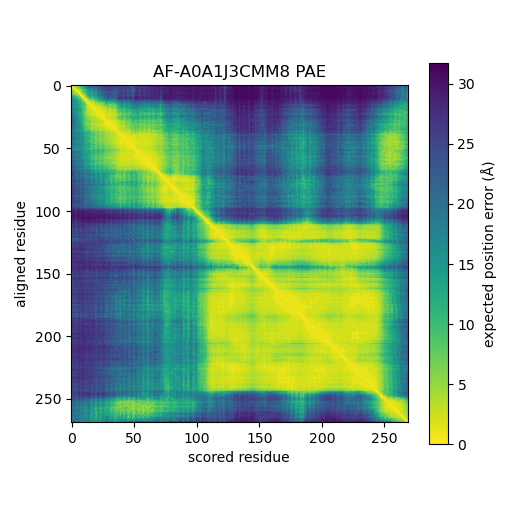3 ? 8.903 4.383 26.099 1.00 88.25 93 HIS A C 1
ATOM 762 O O . HIS A 1 93 ? 9.840 3.593 26.179 1.00 88.25 93 HIS A O 1
ATOM 768 N N . LEU A 1 94 ? 8.538 4.948 24.944 1.00 81.62 94 LEU A N 1
ATOM 769 C CA . LEU A 1 94 ? 9.233 4.679 23.681 1.00 81.62 94 LEU A CA 1
ATOM 770 C C . LEU A 1 94 ? 10.727 5.037 23.772 1.00 81.62 94 LEU A C 1
ATOM 772 O O . LEU A 1 94 ? 11.583 4.244 23.378 1.00 81.62 94 LEU A O 1
ATOM 776 N N . GLU A 1 95 ? 11.042 6.198 24.351 1.00 76.88 95 GLU A N 1
ATOM 777 C CA . GLU A 1 95 ? 12.418 6.677 24.522 1.00 76.88 95 GLU A CA 1
ATOM 778 C C . GLU A 1 95 ? 13.241 5.782 25.464 1.00 76.88 95 GLU A C 1
ATOM 780 O O . GLU A 1 95 ? 14.390 5.465 25.160 1.00 76.88 95 GLU A O 1
ATOM 785 N N . GLN A 1 96 ? 12.662 5.352 26.591 1.00 82.62 96 GLN A N 1
ATOM 786 C CA . GLN A 1 96 ? 13.369 4.600 27.635 1.00 82.62 96 GLN A CA 1
ATOM 787 C C . GLN A 1 96 ? 13.440 3.094 27.373 1.00 82.62 96 GLN A C 1
ATOM 789 O O . GLN A 1 96 ? 14.453 2.471 27.680 1.00 82.62 96 GLN A O 1
ATOM 794 N N . LYS A 1 97 ? 12.361 2.487 26.866 1.00 83.94 97 LYS A N 1
ATOM 795 C CA . LYS A 1 97 ? 12.242 1.026 26.719 1.00 83.94 97 LYS A CA 1
ATOM 796 C C . LYS A 1 97 ? 12.587 0.524 25.325 1.00 83.94 97 LYS A C 1
ATOM 798 O O . LYS A 1 97 ? 13.001 -0.621 25.197 1.00 83.94 97 LYS A O 1
ATOM 803 N N . HIS A 1 98 ? 12.442 1.364 24.302 1.00 81.69 98 HIS A N 1
ATOM 804 C CA . HIS A 1 98 ? 12.690 0.973 22.912 1.00 81.69 98 HIS A CA 1
ATOM 805 C C . HIS A 1 98 ? 13.840 1.745 22.268 1.00 81.69 98 HIS A C 1
ATOM 807 O O . HIS A 1 98 ? 14.014 1.667 21.057 1.00 81.69 98 HIS A O 1
ATOM 813 N N . ALA A 1 99 ? 14.610 2.501 23.066 1.00 64.50 99 ALA A N 1
ATOM 814 C CA . ALA A 1 99 ? 15.697 3.363 22.602 1.00 64.50 99 ALA A CA 1
ATOM 815 C C . ALA A 1 99 ? 15.295 4.244 21.405 1.00 64.50 99 ALA A C 1
ATOM 817 O O . ALA A 1 99 ? 16.146 4.676 20.624 1.00 64.50 99 ALA A O 1
ATOM 818 N N . ALA A 1 100 ? 13.997 4.544 21.274 1.00 60.97 100 ALA A N 1
ATOM 819 C CA . ALA A 1 100 ? 13.466 5.409 20.243 1.00 60.97 100 ALA A CA 1
ATOM 820 C C . ALA A 1 100 ? 13.796 6.845 20.649 1.00 60.97 100 ALA A C 1
ATOM 822 O O . ALA A 1 100 ? 12.933 7.589 21.110 1.00 60.97 100 ALA A O 1
ATOM 823 N N . LYS A 1 101 ? 15.076 7.225 20.541 1.00 55.75 101 LYS A N 1
ATOM 824 C CA . LYS A 1 101 ? 15.551 8.605 20.665 1.00 55.75 101 LYS A CA 1
ATOM 825 C C . LYS A 1 101 ? 14.963 9.407 19.508 1.00 55.75 101 LYS A C 1
ATOM 827 O O . LYS A 1 101 ? 15.638 9.713 18.533 1.00 55.75 101 LYS A O 1
ATOM 832 N N . PHE A 1 102 ? 13.679 9.721 19.602 1.00 53.00 102 PHE A N 1
ATOM 833 C CA . PHE A 1 102 ? 12.967 10.479 18.598 1.00 53.00 102 PHE A CA 1
ATOM 834 C C . PHE A 1 102 ? 12.560 11.814 19.204 1.00 53.00 102 PHE A C 1
ATOM 836 O O . PHE A 1 102 ? 11.596 11.913 19.962 1.00 53.00 102 PHE A O 1
ATOM 843 N N . LYS A 1 103 ? 13.318 12.866 18.883 1.00 55.19 103 LYS A N 1
ATOM 844 C CA . LYS A 1 103 ? 12.885 14.249 19.091 1.00 55.19 103 LYS A CA 1
ATOM 845 C C . LYS A 1 103 ? 12.196 14.708 17.803 1.00 55.19 103 LYS A C 1
ATOM 847 O O . LYS A 1 103 ? 12.902 15.093 16.876 1.00 55.19 103 LYS A O 1
ATOM 852 N N . PRO A 1 104 ? 10.852 14.709 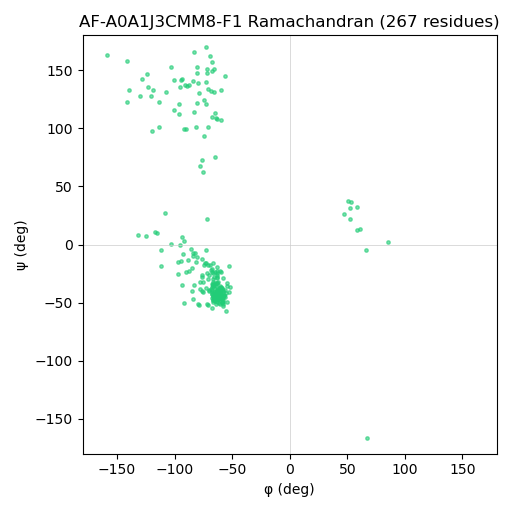17.716 1.00 49.31 104 PRO A N 1
ATOM 853 C CA . PRO A 1 104 ? 10.185 15.353 16.601 1.00 49.31 104 PRO A CA 1
ATOM 854 C C . PRO A 1 104 ? 10.286 16.859 16.832 1.00 49.31 104 PRO A C 1
ATOM 856 O O . PRO A 1 104 ? 9.497 17.428 17.580 1.00 49.31 104 PRO A O 1
ATOM 859 N N . SER A 1 105 ? 11.311 17.501 16.277 1.00 49.06 105 SER A N 1
ATOM 860 C CA . SER A 1 105 ? 11.480 18.954 16.390 1.00 49.06 105 SER A CA 1
ATOM 861 C C . SER A 1 105 ? 10.676 19.735 15.344 1.00 49.06 105 SER A C 1
ATOM 863 O O . SER A 1 105 ? 10.589 20.950 15.444 1.00 49.06 105 SER A O 1
ATOM 865 N N . THR A 1 106 ? 10.044 19.072 14.370 1.00 53.66 106 THR A N 1
ATOM 866 C CA . THR A 1 106 ? 9.266 19.700 13.291 1.00 53.66 106 THR A CA 1
ATOM 867 C C . THR A 1 106 ? 8.269 18.708 12.676 1.00 53.66 106 THR A C 1
ATOM 869 O O . THR A 1 106 ? 8.420 17.492 12.808 1.00 53.66 106 THR A O 1
ATOM 872 N N . THR A 1 107 ? 7.280 19.221 11.938 1.00 52.81 107 THR A N 1
ATOM 873 C CA . THR A 1 107 ? 6.375 18.461 11.049 1.00 52.81 107 THR A CA 1
ATOM 874 C C . THR A 1 107 ? 7.103 17.564 10.036 1.00 52.81 107 THR A C 1
ATOM 876 O O . THR A 1 107 ? 6.500 16.614 9.541 1.00 52.81 107 THR A O 1
ATOM 879 N N . LYS A 1 108 ? 8.400 17.796 9.769 1.00 51.66 108 LYS A N 1
ATOM 880 C CA . LYS A 1 108 ? 9.256 16.897 8.970 1.00 51.66 108 LYS A CA 1
ATOM 881 C C . LYS A 1 108 ? 9.533 15.551 9.644 1.00 51.66 108 LYS A C 1
ATOM 883 O O . LYS A 1 108 ? 9.850 14.588 8.962 1.00 51.66 108 LYS A O 1
ATOM 888 N N . HIS A 1 109 ? 9.427 15.474 10.968 1.00 51.25 109 HIS A N 1
ATOM 889 C CA . HIS A 1 109 ? 9.667 14.247 11.730 1.00 51.25 109 HIS A CA 1
ATOM 890 C C . HIS A 1 109 ? 8.376 13.473 12.025 1.00 51.25 109 HIS A C 1
ATOM 892 O O . HIS A 1 109 ? 8.410 12.429 12.664 1.00 51.25 109 HIS A O 1
ATOM 898 N N . MET A 1 110 ? 7.211 13.957 11.600 1.00 59.69 110 MET A N 1
ATOM 899 C CA . MET A 1 110 ? 5.992 13.158 11.698 1.00 59.69 110 MET A CA 1
ATOM 900 C C . MET A 1 110 ? 5.865 12.288 10.454 1.00 59.69 110 MET A C 1
ATOM 902 O O . MET A 1 110 ? 6.097 12.768 9.348 1.00 59.69 110 MET A O 1
ATOM 906 N N . ALA A 1 111 ? 5.480 11.021 10.627 1.00 66.19 111 ALA A N 1
ATOM 907 C CA . ALA A 1 111 ? 5.089 10.186 9.501 1.00 66.19 111 ALA A CA 1
ATOM 908 C C . ALA A 1 111 ? 3.895 10.853 8.806 1.00 66.19 111 ALA A C 1
ATOM 910 O O . ALA A 1 111 ? 2.792 10.913 9.352 1.00 66.19 111 ALA A O 1
ATOM 911 N N . GLN A 1 112 ? 4.144 11.422 7.632 1.00 81.44 112 GLN A N 1
ATOM 912 C CA . GLN A 1 112 ? 3.106 12.010 6.800 1.00 81.44 112 GLN A CA 1
ATOM 913 C C . GLN A 1 112 ? 2.408 10.879 6.057 1.00 81.44 112 GLN A C 1
ATOM 915 O O . GLN A 1 112 ? 3.064 9.931 5.624 1.00 81.44 112 GLN A O 1
ATOM 920 N N . ARG A 1 113 ? 1.082 10.945 5.946 1.00 86.12 113 ARG A N 1
ATOM 921 C CA . ARG A 1 113 ? 0.360 10.035 5.055 1.00 86.12 113 ARG A CA 1
ATOM 922 C C . ARG A 1 113 ? 0.637 10.424 3.617 1.00 86.12 113 ARG A C 1
ATOM 924 O O . ARG A 1 113 ? 0.844 11.607 3.346 1.00 86.12 113 ARG A O 1
ATOM 931 N N . VAL A 1 114 ? 0.593 9.436 2.731 1.00 88.31 114 VAL A N 1
ATOM 932 C CA . VAL A 1 114 ? 0.533 9.734 1.301 1.00 88.31 114 VAL A CA 1
ATOM 933 C C . VAL A 1 114 ? -0.675 10.632 1.028 1.00 88.31 114 VAL A C 1
ATOM 935 O O . VAL A 1 114 ? -1.701 10.555 1.715 1.00 88.31 114 VAL A O 1
ATOM 938 N N . ASP A 1 115 ? -0.532 11.547 0.079 1.00 87.88 115 ASP A N 1
ATOM 939 C CA . ASP A 1 115 ? -1.636 12.406 -0.315 1.00 87.88 115 ASP A CA 1
ATOM 940 C C . ASP A 1 115 ? -2.729 11.603 -1.046 1.00 87.88 115 ASP A C 1
ATOM 942 O O . ASP A 1 115 ? -2.521 10.481 -1.517 1.00 87.88 115 ASP A O 1
ATOM 946 N N . GLN A 1 116 ? -3.927 12.186 -1.126 1.00 87.31 116 GLN A N 1
ATOM 947 C CA . GLN A 1 116 ? -5.085 11.529 -1.739 1.00 87.31 116 GLN A CA 1
ATOM 948 C C . GLN A 1 116 ? -4.911 11.286 -3.241 1.00 87.31 116 GLN A C 1
ATOM 950 O O . GLN A 1 116 ? -5.572 10.401 -3.783 1.00 87.31 116 GLN A O 1
ATOM 955 N N . VAL A 1 117 ? -4.053 12.063 -3.911 1.00 90.75 117 VAL A N 1
ATOM 956 C CA . VAL A 1 117 ? -3.800 11.917 -5.345 1.00 90.75 117 VAL A CA 1
ATOM 957 C C . VAL A 1 117 ? -3.000 10.640 -5.569 1.00 90.75 117 VAL A C 1
ATOM 959 O O . VAL A 1 117 ? -3.460 9.776 -6.310 1.00 90.75 117 VAL A O 1
ATOM 962 N N . TRP A 1 118 ? -1.889 10.462 -4.850 1.00 92.25 118 TRP A N 1
ATOM 963 C CA . TRP A 1 118 ? -1.076 9.246 -4.899 1.00 92.25 118 TRP A CA 1
ATOM 964 C C . TRP A 1 118 ? -1.865 8.012 -4.443 1.00 92.25 118 TRP A C 1
ATOM 966 O O . TRP A 1 118 ? -1.874 6.988 -5.123 1.00 92.25 118 TRP A O 1
ATOM 976 N N . ALA A 1 119 ? -2.603 8.119 -3.333 1.00 91.38 119 ALA A N 1
ATOM 977 C CA . ALA A 1 119 ? -3.451 7.035 -2.833 1.00 91.38 119 ALA A CA 1
ATOM 978 C C . ALA A 1 119 ? -4.516 6.596 -3.855 1.00 91.38 119 ALA A C 1
ATOM 980 O O . ALA A 1 119 ? -4.783 5.404 -4.009 1.00 91.38 119 ALA A O 1
ATOM 981 N N . GLY A 1 120 ? -5.101 7.546 -4.592 1.00 91.12 120 GLY A N 1
ATOM 982 C CA . GLY A 1 120 ? -6.076 7.260 -5.644 1.00 91.12 120 GLY A CA 1
ATOM 983 C C . GLY A 1 120 ? -5.503 6.449 -6.811 1.00 91.12 120 GLY A C 1
ATOM 984 O O . GLY A 1 120 ? -6.237 5.672 -7.423 1.00 91.12 120 GLY A O 1
ATOM 985 N N . MET A 1 121 ? -4.200 6.567 -7.093 1.00 94.12 121 MET A N 1
ATOM 986 C CA . MET A 1 121 ? -3.531 5.834 -8.180 1.00 94.12 121 MET A CA 1
ATOM 987 C C . MET A 1 121 ? -3.489 4.321 -7.935 1.00 94.12 121 MET A C 1
ATOM 989 O O . MET A 1 121 ? -3.435 3.554 -8.896 1.00 94.12 121 MET A O 1
ATOM 993 N N . LEU A 1 122 ? -3.555 3.880 -6.672 1.00 93.75 122 LEU A N 1
ATOM 994 C CA . LEU A 1 122 ? -3.536 2.460 -6.303 1.00 93.75 122 LEU A CA 1
ATOM 995 C C . LEU A 1 122 ? -4.746 1.686 -6.850 1.00 93.75 122 LEU A C 1
ATOM 997 O O . LEU A 1 122 ? -4.644 0.484 -7.091 1.00 93.75 122 LEU A O 1
ATOM 1001 N N . LEU A 1 123 ? -5.880 2.367 -7.051 1.00 89.75 123 LEU A N 1
ATOM 1002 C CA . LEU A 1 123 ? -7.165 1.754 -7.414 1.00 89.75 123 LEU A CA 1
ATOM 1003 C C . LEU A 1 123 ? -7.447 1.726 -8.921 1.00 89.75 123 LEU A C 1
ATOM 1005 O O . LEU A 1 123 ? -8.397 1.072 -9.341 1.00 89.75 123 LEU A O 1
ATOM 1009 N N . VAL A 1 124 ? -6.689 2.479 -9.720 1.00 86.12 124 VAL A N 1
ATOM 1010 C CA . VAL A 1 124 ? -7.029 2.742 -11.132 1.00 86.12 124 VAL A CA 1
ATOM 1011 C C . VAL A 1 124 ? -6.054 2.086 -12.110 1.00 86.12 124 VAL A C 1
ATOM 1013 O O . VAL A 1 124 ? -6.383 1.928 -13.279 1.00 86.12 124 VAL A O 1
ATOM 1016 N N . GLY A 1 125 ? -4.868 1.714 -11.638 1.00 81.06 125 GLY A N 1
ATOM 1017 C CA . GLY A 1 125 ? -3.792 1.198 -12.469 1.00 81.06 125 GLY A CA 1
ATOM 1018 C C . GLY A 1 125 ? -3.870 -0.266 -12.856 1.00 81.06 125 GLY A C 1
ATOM 1019 O O . GLY A 1 125 ? -4.336 -1.102 -12.075 1.00 81.06 125 GLY A O 1
ATOM 1020 N N . ASP A 1 126 ? -3.273 -0.564 -14.005 1.00 85.69 126 ASP A N 1
ATOM 1021 C CA . ASP A 1 126 ? -2.968 -1.916 -14.454 1.00 85.69 126 ASP A CA 1
ATOM 1022 C C . ASP A 1 126 ? -1.571 -2.299 -13.950 1.00 85.69 126 ASP A C 1
ATOM 1024 O O . ASP A 1 126 ? -0.555 -1.874 -14.491 1.00 85.69 126 ASP A O 1
ATOM 1028 N N . TRP A 1 127 ? -1.527 -3.064 -12.855 1.00 94.94 127 TRP A N 1
ATOM 1029 C CA . TRP A 1 127 ? -0.297 -3.526 -12.196 1.00 94.94 127 TRP A CA 1
ATOM 1030 C C . TRP A 1 127 ? 0.373 -4.658 -12.987 1.00 94.94 127 TRP A C 1
ATOM 1032 O O . TRP A 1 127 ? 0.471 -5.794 -12.520 1.00 94.94 127 TRP A O 1
ATOM 1042 N N . GLU A 1 128 ? 0.774 -4.341 -14.213 1.00 96.12 128 GLU A N 1
ATOM 1043 C CA . GLU A 1 128 ? 1.389 -5.262 -15.161 1.00 96.12 128 GLU A CA 1
ATOM 1044 C C . GLU A 1 128 ? 2.911 -5.087 -15.185 1.00 96.12 128 GLU A C 1
ATOM 1046 O O . GLU A 1 128 ? 3.388 -3.955 -15.108 1.00 96.12 128 GLU A O 1
ATOM 1051 N N . PRO A 1 129 ? 3.689 -6.177 -15.294 1.00 97.75 129 PRO A N 1
ATOM 1052 C CA . PRO A 1 129 ? 5.143 -6.094 -15.356 1.00 97.75 129 PRO A CA 1
ATOM 1053 C C . PRO A 1 129 ? 5.606 -5.265 -16.553 1.00 97.75 129 PRO A C 1
ATOM 1055 O O . PRO A 1 129 ? 5.165 -5.484 -17.679 1.00 97.75 129 PRO A O 1
ATOM 1058 N N . VAL A 1 130 ? 6.539 -4.350 -16.315 1.00 97.19 130 VAL A N 1
ATOM 1059 C CA . VAL A 1 130 ? 7.202 -3.575 -17.368 1.00 97.19 130 VAL A CA 1
ATOM 1060 C C . VAL A 1 130 ? 8.465 -4.311 -17.810 1.00 97.19 130 VAL A C 1
ATOM 1062 O O . VAL A 1 130 ? 9.217 -4.816 -16.975 1.00 97.19 130 VAL A O 1
ATOM 1065 N N . ASP A 1 131 ? 8.711 -4.376 -19.114 1.00 97.38 131 ASP A N 1
ATOM 1066 C CA . ASP A 1 131 ? 9.997 -4.815 -19.651 1.00 97.38 131 ASP A CA 1
ATOM 1067 C C . ASP A 1 131 ? 11.035 -3.730 -19.364 1.00 97.38 131 ASP A C 1
ATOM 1069 O O . ASP A 1 131 ? 11.068 -2.685 -20.014 1.00 97.38 131 ASP A O 1
ATOM 1073 N N . THR A 1 132 ? 11.852 -3.954 -18.338 1.00 95.50 132 THR A N 1
ATOM 1074 C CA . THR A 1 132 ? 12.786 -2.949 -17.832 1.00 95.50 132 THR A CA 1
ATOM 1075 C C . THR A 1 132 ? 13.889 -2.621 -18.835 1.00 95.50 132 THR A C 1
ATOM 1077 O O . THR A 1 132 ? 14.301 -1.464 -18.906 1.00 95.50 132 THR A O 1
ATOM 1080 N N . VAL A 1 133 ? 14.324 -3.590 -19.650 1.00 95.56 133 VAL A N 1
ATOM 1081 C CA . VAL A 1 133 ? 15.342 -3.372 -20.690 1.00 95.56 133 VAL A CA 1
ATOM 1082 C C . VAL A 1 133 ? 14.764 -2.472 -21.776 1.00 95.56 133 VAL A C 1
ATOM 1084 O O . VAL A 1 133 ? 15.295 -1.391 -22.030 1.00 95.56 133 VAL A O 1
ATOM 1087 N N . ALA A 1 134 ? 13.621 -2.861 -22.345 1.00 96.56 134 ALA A N 1
ATOM 1088 C CA . ALA A 1 134 ? 12.960 -2.073 -23.381 1.00 96.56 134 ALA A CA 1
ATOM 1089 C C . ALA A 1 134 ? 12.520 -0.695 -22.857 1.00 96.56 134 ALA A C 1
ATOM 1091 O O . ALA A 1 134 ? 12.531 0.299 -23.586 1.00 96.56 134 ALA A O 1
ATOM 1092 N N . ALA A 1 135 ? 12.134 -0.602 -21.582 1.00 95.88 135 ALA A N 1
ATOM 1093 C CA . ALA A 1 135 ? 11.754 0.661 -20.970 1.00 95.88 135 ALA A CA 1
ATOM 1094 C C . ALA A 1 135 ? 12.955 1.593 -20.770 1.00 95.88 135 ALA A C 1
ATOM 1096 O O . ALA A 1 135 ? 12.812 2.794 -20.998 1.00 95.88 135 ALA A O 1
ATOM 1097 N N . ALA A 1 136 ? 14.124 1.071 -20.383 1.00 94.38 136 ALA A N 1
ATOM 1098 C CA . ALA A 1 136 ? 15.353 1.856 -20.277 1.00 94.38 136 ALA A CA 1
ATOM 1099 C C . ALA A 1 136 ? 15.784 2.406 -21.645 1.00 94.38 136 ALA A C 1
ATOM 1101 O O . ALA A 1 136 ? 16.048 3.602 -21.767 1.00 94.38 136 ALA A O 1
ATOM 1102 N N . GLU A 1 137 ? 15.740 1.577 -22.692 1.00 94.25 137 GLU A N 1
ATOM 1103 C CA . GLU A 1 137 ? 15.977 2.018 -24.072 1.00 94.25 137 GLU A CA 1
ATOM 1104 C C . GLU A 1 137 ? 14.980 3.109 -24.492 1.00 94.25 137 GLU A C 1
ATOM 1106 O O . GLU A 1 137 ? 15.376 4.165 -24.991 1.00 94.25 137 GLU A O 1
ATOM 1111 N N . MET A 1 138 ? 13.686 2.912 -24.211 1.00 93.44 138 MET A N 1
ATOM 1112 C CA . MET A 1 138 ? 12.652 3.902 -24.517 1.00 93.44 138 MET A CA 1
ATOM 1113 C C . MET A 1 138 ? 12.879 5.233 -23.787 1.00 93.44 138 MET A C 1
ATOM 1115 O O . MET A 1 138 ? 12.594 6.287 -24.360 1.00 93.44 138 MET A O 1
ATOM 1119 N N . ILE A 1 139 ? 13.363 5.216 -22.540 1.00 92.19 139 ILE A N 1
ATOM 1120 C CA . ILE A 1 139 ? 13.703 6.438 -21.795 1.00 92.19 139 ILE A CA 1
ATOM 1121 C C . ILE A 1 139 ? 14.798 7.204 -22.533 1.00 92.19 139 ILE A C 1
ATOM 1123 O O . ILE A 1 139 ? 14.613 8.390 -22.808 1.00 92.19 139 ILE A O 1
ATOM 1127 N N . THR A 1 140 ? 15.884 6.529 -22.909 1.00 88.69 140 THR A N 1
ATOM 1128 C CA . THR A 1 140 ? 16.993 7.140 -23.651 1.00 88.69 140 THR A CA 1
ATOM 1129 C C . THR A 1 140 ? 16.507 7.754 -24.962 1.00 88.69 140 THR A C 1
ATOM 1131 O O . THR A 1 140 ? 16.698 8.948 -25.188 1.00 88.69 140 THR A O 1
ATOM 1134 N N . THR A 1 141 ? 15.762 6.996 -25.773 1.00 88.88 141 THR A N 1
ATOM 1135 C CA . THR A 1 141 ? 15.216 7.493 -27.045 1.00 88.88 141 THR A CA 1
ATOM 1136 C C . THR A 1 141 ? 14.274 8.683 -26.845 1.00 88.88 141 THR A C 1
ATOM 1138 O O . THR A 1 141 ? 14.343 9.674 -27.569 1.00 88.88 141 THR A O 1
ATOM 1141 N N . ARG A 1 142 ? 13.367 8.641 -25.861 1.00 86.06 142 ARG A N 1
ATOM 1142 C CA . ARG A 1 142 ? 12.421 9.748 -25.635 1.00 86.06 142 ARG A CA 1
ATOM 1143 C C . ARG A 1 142 ? 13.110 11.029 -25.180 1.00 86.06 142 ARG A C 1
ATOM 1145 O O . ARG A 1 142 ? 12.645 12.103 -25.560 1.00 86.06 142 ARG A O 1
ATOM 1152 N N . LEU A 1 143 ? 14.192 10.926 -24.411 1.00 83.00 143 LEU A N 1
ATOM 1153 C CA . LEU A 1 143 ? 14.994 12.081 -24.010 1.00 83.00 143 LEU A CA 1
ATOM 1154 C C . LEU A 1 143 ? 15.691 12.732 -25.207 1.00 83.00 143 LEU A C 1
ATOM 1156 O O . LEU A 1 143 ? 15.662 13.956 -25.317 1.00 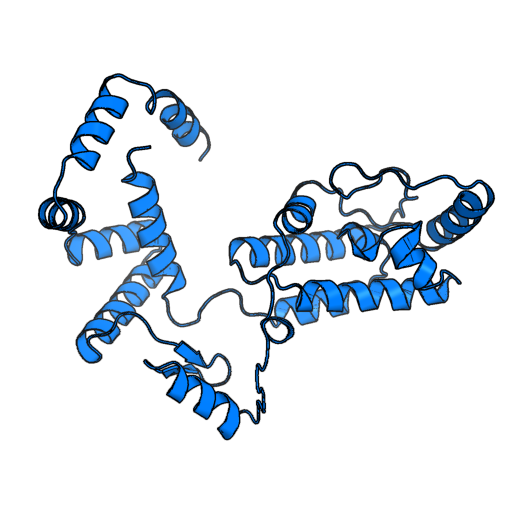83.00 143 LEU A O 1
ATOM 1160 N N . GLU A 1 144 ? 16.232 11.940 -26.135 1.00 84.38 144 GLU A N 1
ATOM 1161 C CA . GLU A 1 144 ? 16.836 12.448 -27.378 1.00 84.38 144 GLU A CA 1
ATOM 1162 C C . GLU A 1 144 ? 15.837 13.261 -28.216 1.00 84.38 144 GLU A C 1
ATOM 1164 O O . GLU A 1 144 ? 16.188 14.291 -28.791 1.00 84.38 144 GLU A O 1
ATOM 1169 N N . PHE A 1 145 ? 14.570 12.837 -28.237 1.00 82.19 145 PHE A N 1
ATOM 1170 C CA . PHE A 1 145 ? 13.495 13.519 -28.964 1.00 82.19 145 PHE A CA 1
ATOM 1171 C C . PHE A 1 145 ? 12.696 14.528 -28.119 1.00 82.19 145 PHE A C 1
ATOM 1173 O O . PHE A 1 145 ? 11.689 15.049 -28.602 1.00 82.19 145 PHE A O 1
ATOM 1180 N N . VAL A 1 146 ? 13.106 14.806 -26.872 1.00 79.19 146 VAL A N 1
ATOM 1181 C CA . VAL A 1 146 ? 12.418 15.713 -25.924 1.00 79.19 146 VAL A CA 1
ATOM 1182 C C . VAL A 1 146 ? 10.917 15.387 -25.796 1.00 79.19 146 VAL A C 1
ATOM 1184 O O . VAL A 1 146 ? 10.049 16.258 -25.705 1.00 79.19 146 VAL A O 1
ATOM 1187 N N . LYS A 1 147 ? 10.577 14.094 -25.828 1.00 78.69 147 LYS A N 1
ATOM 1188 C CA . LYS A 1 147 ? 9.193 13.623 -25.767 1.00 78.69 147 LYS A CA 1
ATOM 1189 C C . LYS A 1 147 ? 8.826 13.256 -24.333 1.00 78.69 147 LYS A C 1
ATOM 1191 O O . LYS A 1 147 ? 9.296 12.257 -23.797 1.00 78.69 147 LYS A O 1
ATOM 1196 N N . ALA A 1 148 ? 7.929 14.035 -23.736 1.00 79.69 148 ALA A N 1
ATOM 1197 C CA . ALA A 1 148 ? 7.448 13.784 -22.383 1.00 79.69 148 ALA A CA 1
ATOM 1198 C C . ALA A 1 148 ? 6.640 12.475 -22.269 1.00 79.69 148 ALA A C 1
ATOM 1200 O O . ALA A 1 148 ? 5.963 12.044 -23.209 1.00 79.69 148 ALA A O 1
ATOM 1201 N N . PHE A 1 149 ? 6.670 11.871 -21.081 1.00 84.12 149 PHE A N 1
ATOM 1202 C CA . PHE A 1 149 ? 5.783 10.769 -20.713 1.00 84.12 149 PHE A CA 1
ATOM 1203 C C . PHE A 1 149 ? 4.396 11.296 -20.340 1.00 84.12 149 PHE A C 1
ATOM 1205 O O . PHE A 1 149 ? 4.264 12.217 -19.532 1.00 84.12 149 PHE A O 1
ATOM 1212 N N . VAL A 1 150 ? 3.355 10.700 -20.922 1.00 87.88 150 VAL A N 1
ATOM 1213 C CA . VAL A 1 150 ? 1.964 11.067 -20.643 1.00 87.88 150 VAL A CA 1
ATOM 1214 C C . VAL A 1 150 ? 1.405 10.113 -19.597 1.00 87.88 150 VAL A C 1
ATOM 1216 O O . VAL A 1 150 ? 1.361 8.905 -19.808 1.00 87.88 150 VAL A O 1
ATOM 1219 N N . TYR A 1 151 ? 0.961 10.670 -18.473 1.00 89.31 151 TYR A N 1
ATOM 1220 C CA . TYR A 1 151 ? 0.337 9.914 -17.394 1.00 89.31 151 TYR A CA 1
ATOM 1221 C C . TYR A 1 151 ? -1.131 10.299 -17.257 1.00 89.31 151 TYR A C 1
ATOM 1223 O O . TYR A 1 151 ? -1.469 11.450 -16.975 1.00 89.31 151 TYR A O 1
ATOM 1231 N N . GLU A 1 152 ? -2.007 9.312 -17.367 1.00 88.62 152 GLU A N 1
ATOM 1232 C CA . GLU A 1 152 ? -3.421 9.436 -17.058 1.00 88.62 152 GLU A CA 1
ATOM 1233 C C . GLU A 1 152 ? -3.674 8.844 -15.674 1.00 88.62 152 GLU A C 1
ATOM 1235 O O . GLU A 1 152 ? -3.472 7.656 -15.433 1.00 88.62 152 GLU A O 1
ATOM 1240 N N . LYS A 1 153 ? -4.092 9.689 -14.723 1.00 87.19 153 LYS A N 1
ATOM 1241 C CA . LYS A 1 153 ? -4.335 9.284 -13.323 1.00 87.19 153 LYS A CA 1
ATOM 1242 C C . LYS A 1 153 ? -3.134 8.565 -12.685 1.00 87.19 153 LYS A C 1
ATOM 1244 O O . LYS A 1 153 ? -3.310 7.639 -11.900 1.00 87.19 153 LYS A O 1
ATOM 1249 N N . GLY A 1 154 ? -1.922 9.006 -13.024 1.00 86.00 154 GLY A N 1
ATOM 1250 C CA . GLY A 1 154 ? -0.673 8.434 -12.520 1.00 86.00 154 GLY A CA 1
ATOM 1251 C C . GLY A 1 154 ? -0.159 7.222 -13.295 1.00 86.00 154 GLY A C 1
ATOM 1252 O O . GLY A 1 154 ? 0.880 6.698 -12.922 1.00 86.00 154 GLY A O 1
ATOM 1253 N N . TRP A 1 155 ? -0.824 6.793 -14.370 1.00 92.69 155 TRP A N 1
ATOM 1254 C CA . TRP A 1 155 ? -0.423 5.625 -15.159 1.00 92.69 155 TRP A CA 1
ATOM 1255 C C . TRP A 1 155 ? -0.197 5.989 -16.625 1.00 92.69 155 TRP A C 1
ATOM 1257 O O . TRP A 1 155 ? -0.983 6.716 -17.226 1.00 92.69 155 TRP A O 1
ATOM 1267 N N . SER A 1 156 ? 0.887 5.485 -17.200 1.00 91.75 156 SER A N 1
ATOM 1268 C CA . SER A 1 156 ? 1.227 5.603 -18.616 1.00 91.75 156 SER A CA 1
ATOM 1269 C C . SER A 1 156 ? 1.022 4.252 -19.295 1.00 91.75 156 SER A C 1
ATOM 1271 O O . SER A 1 156 ? 1.498 3.230 -18.802 1.00 91.75 156 SER A O 1
ATOM 1273 N N . ARG A 1 157 ? 0.329 4.249 -20.435 1.00 90.06 157 ARG A N 1
ATOM 1274 C CA . ARG A 1 157 ? 0.124 3.053 -21.275 1.00 90.06 157 ARG A CA 1
ATOM 1275 C C . ARG A 1 157 ? 1.265 2.807 -22.258 1.00 90.06 157 ARG A C 1
ATOM 1277 O O . ARG A 1 157 ? 1.249 1.822 -22.982 1.00 90.06 157 ARG A O 1
ATOM 1284 N N . ASP A 1 158 ? 2.228 3.718 -22.291 1.00 89.62 158 ASP A N 1
ATOM 1285 C CA . ASP A 1 158 ? 3.326 3.683 -23.246 1.00 89.62 158 ASP A CA 1
ATOM 1286 C C . A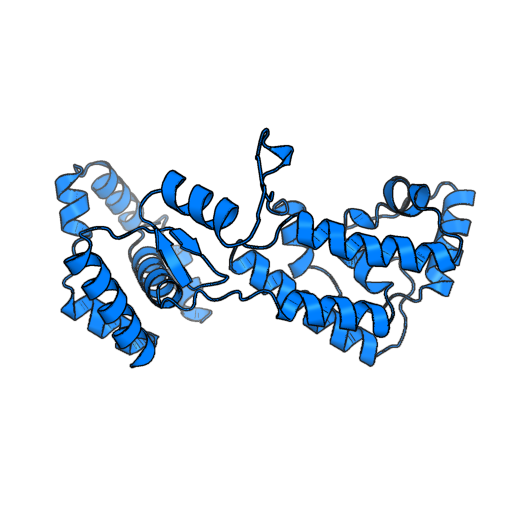SP A 1 158 ? 4.453 2.733 -22.828 1.00 89.62 158 ASP A C 1
ATOM 1288 O O . ASP A 1 158 ? 5.343 2.457 -23.630 1.00 89.62 158 ASP A O 1
ATOM 1292 N N . TRP A 1 159 ? 4.472 2.297 -21.565 1.00 93.62 159 TRP A N 1
ATOM 1293 C CA . TRP A 1 159 ? 5.538 1.443 -21.058 1.00 93.62 159 TRP A CA 1
ATOM 1294 C C . TRP A 1 159 ? 5.478 0.057 -21.711 1.00 93.62 159 TRP A C 1
ATOM 1296 O O . TRP A 1 159 ? 4.399 -0.537 -21.762 1.00 93.62 159 TRP A O 1
ATOM 1306 N N . PRO A 1 160 ? 6.612 -0.473 -22.202 1.00 95.69 160 PRO A N 1
ATOM 1307 C CA . PRO A 1 160 ? 6.651 -1.806 -22.776 1.00 95.69 160 PRO A CA 1
ATOM 1308 C C . PRO A 1 160 ? 6.367 -2.829 -21.679 1.00 95.69 160 PRO A C 1
ATOM 1310 O O . PRO A 1 160 ? 6.945 -2.765 -20.596 1.00 95.69 160 PRO A O 1
ATOM 1313 N N . LEU A 1 161 ? 5.454 -3.757 -21.945 1.00 96.50 161 LEU A N 1
ATOM 1314 C CA . LEU A 1 161 ? 5.041 -4.764 -20.974 1.00 96.50 161 LEU A CA 1
ATOM 1315 C C . LEU A 1 161 ? 5.846 -6.048 -21.152 1.00 96.50 161 LEU A C 1
ATOM 1317 O O . LEU A 1 161 ? 6.090 -6.489 -22.275 1.00 96.50 161 LEU A O 1
ATOM 1321 N N . ALA A 1 162 ? 6.194 -6.676 -20.035 1.00 95.94 162 ALA A N 1
ATOM 1322 C CA . ALA A 1 162 ? 6.795 -7.998 -20.001 1.00 95.94 162 ALA A CA 1
ATOM 1323 C C . ALA A 1 162 ? 5.715 -9.065 -19.777 1.00 95.94 162 ALA A C 1
ATOM 1325 O O . ALA A 1 162 ? 4.852 -8.941 -18.904 1.00 95.94 162 ALA A O 1
ATOM 1326 N N . ALA A 1 163 ? 5.791 -10.160 -20.534 1.00 94.88 163 ALA A N 1
ATOM 1327 C CA . ALA A 1 163 ? 4.932 -11.327 -20.348 1.00 94.88 163 ALA A CA 1
ATOM 1328 C C . ALA A 1 163 ? 5.414 -12.182 -19.160 1.00 94.88 163 ALA A C 1
ATOM 1330 O O . ALA A 1 163 ? 5.884 -13.304 -19.339 1.00 94.88 163 ALA A O 1
ATOM 1331 N N . ASP A 1 164 ? 5.299 -11.643 -17.944 1.00 96.62 164 ASP A N 1
ATOM 1332 C CA . ASP A 1 164 ? 5.752 -12.293 -16.711 1.00 96.62 164 ASP A CA 1
ATOM 1333 C C . ASP A 1 164 ? 4.596 -12.512 -15.720 1.00 96.62 164 ASP A C 1
ATOM 1335 O O . ASP A 1 164 ? 4.184 -11.640 -14.949 1.00 96.62 164 ASP A O 1
ATOM 1339 N N . GLY A 1 165 ? 4.054 -13.731 -15.729 1.00 95.69 165 GLY A N 1
ATOM 1340 C CA . GLY A 1 165 ? 2.954 -14.103 -14.844 1.00 95.69 165 GLY A CA 1
ATOM 1341 C C . GLY A 1 165 ? 3.336 -14.183 -13.361 1.00 95.69 165 GLY A C 1
ATOM 1342 O O . GLY A 1 165 ? 2.448 -14.099 -12.511 1.00 95.69 165 GLY A O 1
ATOM 1343 N N . GLU A 1 166 ? 4.616 -14.360 -13.023 1.00 97.12 166 GLU A N 1
ATOM 1344 C CA . GLU A 1 166 ? 5.080 -14.409 -11.634 1.00 97.12 166 GLU A CA 1
ATOM 1345 C C . GLU A 1 166 ? 5.174 -12.997 -11.058 1.00 97.12 166 GLU A C 1
ATOM 1347 O O . GLU A 1 166 ? 4.524 -12.707 -10.047 1.00 97.12 166 GLU A O 1
ATOM 1352 N N . ARG A 1 167 ? 5.864 -12.085 -11.757 1.00 97.88 167 ARG A N 1
ATOM 1353 C CA . ARG A 1 167 ? 5.904 -10.656 -11.405 1.00 97.88 167 ARG A CA 1
ATOM 1354 C C . ARG A 1 167 ? 4.498 -10.079 -11.311 1.00 97.88 167 ARG A C 1
ATOM 1356 O O . ARG A 1 167 ? 4.197 -9.376 -10.349 1.00 97.88 167 ARG A O 1
ATOM 1363 N N . GLY A 1 168 ? 3.603 -10.442 -12.232 1.00 97.62 168 GLY A N 1
ATOM 1364 C CA . GLY A 1 168 ? 2.205 -10.008 -12.199 1.00 97.62 168 GLY A CA 1
ATOM 1365 C C . GLY A 1 168 ? 1.472 -10.400 -10.908 1.00 97.62 168 GLY A C 1
ATOM 1366 O O . GLY A 1 168 ? 0.734 -9.592 -10.342 1.00 97.62 168 GLY A O 1
ATOM 1367 N N . LYS A 1 169 ? 1.704 -11.612 -10.382 1.00 97.88 169 LYS A N 1
ATOM 1368 C CA . LYS A 1 169 ? 1.114 -12.050 -9.101 1.00 97.88 169 LYS A CA 1
ATOM 1369 C C . LYS A 1 169 ? 1.667 -11.254 -7.921 1.00 97.88 169 LYS A C 1
ATOM 1371 O O . LYS A 1 169 ? 0.887 -10.806 -7.082 1.00 97.88 169 LYS A O 1
ATOM 1376 N N . LEU A 1 170 ? 2.983 -11.043 -7.880 1.00 98.50 170 LEU A N 1
ATOM 1377 C CA . LEU A 1 170 ? 3.637 -10.276 -6.816 1.00 98.50 170 LEU A CA 1
ATOM 1378 C C . LEU A 1 170 ? 3.176 -8.809 -6.820 1.00 98.50 170 LEU A C 1
ATOM 1380 O O . LEU A 1 170 ? 2.849 -8.254 -5.773 1.00 98.50 170 LEU A O 1
ATOM 1384 N N . LEU A 1 171 ? 3.067 -8.193 -7.999 1.00 98.31 171 LEU A N 1
ATOM 1385 C CA . LEU A 1 171 ? 2.555 -6.830 -8.161 1.00 98.31 171 LEU A CA 1
ATOM 1386 C C . LEU A 1 171 ? 1.111 -6.698 -7.664 1.00 98.31 171 LEU A C 1
ATOM 1388 O O . LEU A 1 171 ? 0.789 -5.751 -6.944 1.00 98.31 171 LEU A O 1
ATOM 1392 N N . ARG A 1 172 ? 0.248 -7.673 -7.979 1.00 97.25 172 ARG A N 1
ATOM 1393 C CA . ARG A 1 172 ? -1.123 -7.719 -7.449 1.00 97.25 172 ARG A CA 1
ATOM 1394 C C . ARG A 1 172 ? -1.157 -7.847 -5.931 1.00 97.25 172 ARG A C 1
ATOM 1396 O O . ARG A 1 172 ? -1.970 -7.187 -5.290 1.00 97.25 172 ARG A O 1
ATOM 1403 N N . GLU A 1 173 ? -0.279 -8.650 -5.343 1.00 97.75 173 GLU A N 1
ATOM 1404 C CA . GLU A 1 173 ? -0.191 -8.773 -3.888 1.00 97.75 173 GLU A CA 1
ATOM 1405 C C . GLU A 1 173 ? 0.236 -7.455 -3.223 1.00 97.75 173 GLU A C 1
ATOM 1407 O O . GLU A 1 173 ? -0.401 -7.011 -2.265 1.00 97.75 173 GLU A O 1
ATOM 1412 N N . ILE A 1 174 ? 1.248 -6.774 -3.773 1.00 97.75 174 ILE A N 1
ATOM 1413 C CA . ILE A 1 174 ? 1.668 -5.444 -3.308 1.00 97.75 174 ILE A CA 1
ATOM 1414 C C . ILE A 1 174 ? 0.511 -4.448 -3.408 1.00 97.75 174 ILE A C 1
ATOM 1416 O O . ILE A 1 174 ? 0.246 -3.729 -2.443 1.00 97.75 174 ILE A O 1
ATOM 1420 N N . GLN A 1 175 ? -0.211 -4.423 -4.534 1.00 97.00 175 GLN A N 1
ATOM 1421 C CA . GLN A 1 175 ? -1.377 -3.556 -4.712 1.00 97.00 175 GLN A CA 1
ATOM 1422 C C . GLN A 1 175 ? -2.397 -3.761 -3.585 1.00 97.00 175 GLN A C 1
ATOM 1424 O O . GLN A 1 175 ? -2.832 -2.789 -2.968 1.00 97.00 175 GLN A O 1
ATOM 1429 N N . LEU A 1 176 ? -2.759 -5.013 -3.293 1.00 95.62 176 LEU A N 1
ATOM 1430 C CA . LEU A 1 176 ? -3.738 -5.341 -2.255 1.00 95.62 176 LEU A CA 1
ATOM 1431 C C . LEU A 1 176 ? -3.279 -4.880 -0.866 1.00 95.62 176 LEU A C 1
ATOM 1433 O O . LEU A 1 176 ? -4.070 -4.290 -0.130 1.00 95.62 176 LEU A O 1
ATOM 1437 N N . LEU A 1 177 ? -2.004 -5.086 -0.524 1.00 95.69 177 LEU A N 1
ATOM 1438 C CA . LEU A 1 177 ? -1.437 -4.630 0.749 1.00 95.69 177 LEU A CA 1
ATOM 1439 C C . LEU A 1 177 ? -1.450 -3.099 0.865 1.00 95.69 177 LEU A C 1
ATOM 1441 O O . LEU A 1 177 ? -1.833 -2.557 1.900 1.00 95.69 177 LEU A O 1
ATOM 1445 N N . LEU A 1 178 ? -1.082 -2.381 -0.198 1.00 95.31 178 LEU A N 1
ATOM 1446 C CA . LEU A 1 178 ? -1.084 -0.917 -0.192 1.00 95.31 178 LEU A CA 1
ATOM 1447 C C . LEU A 1 178 ? -2.500 -0.337 -0.111 1.00 95.31 178 LEU A C 1
ATOM 1449 O O . LEU A 1 178 ? -2.719 0.631 0.621 1.00 95.31 178 LEU A O 1
ATOM 1453 N N . VAL A 1 179 ? -3.467 -0.940 -0.810 1.00 93.69 179 VAL A N 1
ATOM 1454 C CA . VAL A 1 179 ? -4.886 -0.567 -0.705 1.00 93.69 179 VAL A CA 1
ATOM 1455 C C . VAL A 1 179 ? -5.388 -0.789 0.720 1.00 93.69 179 VAL A C 1
ATOM 1457 O O . VAL A 1 179 ? -5.974 0.126 1.297 1.00 93.69 179 VAL A O 1
ATOM 1460 N N . LEU A 1 180 ? -5.077 -1.938 1.330 1.00 91.25 180 LEU A N 1
ATOM 1461 C CA . LEU A 1 180 ? -5.412 -2.216 2.728 1.00 91.25 180 LEU A CA 1
ATOM 1462 C C . LEU A 1 180 ? -4.823 -1.153 3.671 1.00 91.25 180 LEU A C 1
ATOM 1464 O O . LEU A 1 180 ? -5.509 -0.651 4.560 1.00 91.25 180 LEU A O 1
ATOM 1468 N N . PHE A 1 181 ? -3.569 -0.747 3.465 1.00 90.81 181 PHE A N 1
ATOM 1469 C CA . PHE A 1 181 ? -2.928 0.263 4.311 1.00 90.81 181 PHE A CA 1
ATOM 1470 C C . PHE A 1 181 ? -3.577 1.641 4.170 1.00 90.81 181 PHE A C 1
ATOM 1472 O O . PHE A 1 181 ? -3.664 2.388 5.152 1.00 90.81 181 PHE A O 1
ATOM 1479 N N . GLU A 1 182 ? -4.032 1.998 2.971 1.00 88.88 182 GLU A N 1
ATOM 1480 C CA . GLU A 1 182 ? -4.773 3.236 2.743 1.00 88.88 182 GLU A CA 1
ATOM 1481 C C . GLU A 1 182 ? -6.171 3.185 3.375 1.00 88.88 182 GLU A C 1
ATOM 1483 O O . GLU A 1 182 ? -6.614 4.163 3.991 1.00 88.88 182 GLU A O 1
ATOM 1488 N N . GLU A 1 183 ? -6.864 2.048 3.292 1.00 86.06 183 GLU A N 1
ATOM 1489 C CA . GLU A 1 183 ? -8.150 1.829 3.964 1.00 86.06 183 GLU A CA 1
ATOM 1490 C C . GLU A 1 183 ? -8.010 1.952 5.486 1.00 86.06 183 GLU A C 1
ATOM 1492 O O . GLU A 1 183 ? -8.773 2.687 6.119 1.00 86.06 183 GLU A O 1
ATOM 1497 N N . CYS A 1 184 ? -6.959 1.357 6.055 1.00 83.19 184 CYS A N 1
ATOM 1498 C CA . CYS A 1 184 ? -6.596 1.476 7.469 1.00 83.19 184 CYS A CA 1
ATOM 1499 C C . CYS A 1 184 ? -6.003 2.849 7.848 1.00 83.19 184 CYS A C 1
ATOM 1501 O O . CYS A 1 184 ? -5.739 3.101 9.025 1.00 83.19 184 CYS A O 1
ATOM 1503 N N . LYS A 1 185 ? -5.782 3.757 6.885 1.00 81.50 185 LYS A N 1
ATOM 1504 C CA . LYS A 1 185 ? -5.191 5.096 7.083 1.00 81.50 185 LYS A CA 1
ATOM 1505 C C . LYS A 1 185 ? -3.788 5.080 7.707 1.00 81.50 185 LYS A C 1
ATOM 1507 O O . LYS A 1 185 ? -3.422 6.022 8.418 1.00 81.50 185 LYS A O 1
ATOM 1512 N N . ILE A 1 186 ? -3.002 4.046 7.403 1.00 84.75 186 ILE A N 1
ATOM 1513 C CA . ILE A 1 186 ? -1.625 3.838 7.887 1.00 84.75 186 ILE A CA 1
ATOM 1514 C C . ILE A 1 186 ? -0.558 3.949 6.788 1.00 84.75 186 ILE A C 1
ATOM 1516 O O . ILE A 1 186 ? 0.634 3.917 7.097 1.00 84.75 186 ILE A O 1
ATOM 1520 N N . LEU A 1 187 ? -0.957 4.110 5.522 1.00 89.44 187 LEU A N 1
ATOM 1521 C CA . LEU A 1 187 ? -0.023 4.280 4.412 1.00 89.44 187 LEU A CA 1
ATOM 1522 C C . LEU A 1 187 ? 0.725 5.621 4.518 1.00 89.44 187 LEU A C 1
ATOM 1524 O O . LEU A 1 187 ? 0.155 6.702 4.349 1.00 89.44 187 LEU A O 1
ATOM 1528 N N . SER A 1 188 ? 2.020 5.553 4.831 1.00 90.00 188 SER A N 1
ATOM 1529 C CA . SER A 1 188 ? 2.867 6.731 5.045 1.00 90.00 188 SER A CA 1
ATOM 1530 C C . SER A 1 188 ? 3.783 7.024 3.858 1.00 90.00 188 SER A C 1
ATOM 1532 O O . SER A 1 188 ? 4.213 6.108 3.158 1.00 90.00 188 SER A O 1
ATOM 1534 N N . CYS A 1 189 ? 4.162 8.294 3.688 1.00 88.75 189 CYS A N 1
ATOM 1535 C CA . CYS A 1 189 ? 5.207 8.714 2.755 1.00 88.75 189 CYS A CA 1
ATOM 1536 C C . CYS A 1 189 ? 6.513 7.956 3.007 1.00 88.75 189 CYS A C 1
ATOM 1538 O O . CYS A 1 189 ? 7.198 7.624 2.058 1.00 88.75 189 CYS A O 1
ATOM 1540 N N . GLY A 1 190 ? 6.824 7.594 4.258 1.00 87.50 190 GLY A N 1
ATOM 1541 C CA . GLY A 1 190 ? 8.004 6.784 4.565 1.00 87.50 190 GLY A CA 1
ATOM 1542 C C . GLY A 1 190 ? 7.974 5.396 3.915 1.00 87.50 190 GLY A C 1
ATOM 1543 O O . GLY A 1 190 ? 8.999 4.956 3.407 1.00 87.50 190 GLY A O 1
ATOM 1544 N N . ILE A 1 191 ? 6.808 4.733 3.881 1.00 90.19 191 ILE A N 1
ATOM 1545 C CA . ILE A 1 191 ? 6.636 3.445 3.182 1.00 90.19 191 ILE A CA 1
ATOM 1546 C C . ILE A 1 191 ? 6.792 3.652 1.672 1.00 90.19 191 ILE A C 1
ATOM 1548 O O . ILE A 1 191 ? 7.551 2.927 1.035 1.00 90.19 191 ILE A O 1
ATOM 1552 N N . ARG A 1 192 ? 6.125 4.672 1.112 1.00 92.94 192 ARG A N 1
ATOM 1553 C CA . ARG A 1 192 ? 6.245 5.038 -0.309 1.00 92.94 192 ARG A CA 1
ATOM 1554 C C . ARG A 1 192 ? 7.700 5.301 -0.700 1.00 92.94 192 ARG A C 1
ATOM 1556 O O . ARG A 1 192 ? 8.216 4.641 -1.590 1.00 92.94 192 ARG A O 1
ATOM 1563 N N . ASP A 1 193 ? 8.360 6.238 -0.027 1.00 91.06 193 ASP A N 1
ATOM 1564 C CA . ASP A 1 193 ? 9.724 6.679 -0.334 1.00 91.06 193 ASP A CA 1
ATOM 1565 C C . ASP A 1 193 ? 10.715 5.525 -0.208 1.00 91.06 193 ASP A C 1
ATOM 1567 O O . ASP A 1 193 ? 11.664 5.420 -0.981 1.00 91.06 193 ASP A O 1
ATOM 1571 N N . TRP A 1 194 ? 10.486 4.632 0.755 1.00 92.06 194 TRP A N 1
ATOM 1572 C CA . TRP A 1 194 ? 11.272 3.421 0.901 1.00 92.06 194 TRP A CA 1
ATOM 1573 C C . TRP A 1 194 ? 11.104 2.471 -0.295 1.00 92.06 194 TRP A C 1
ATOM 1575 O O . TRP A 1 194 ? 12.118 2.031 -0.836 1.00 92.06 194 TRP A O 1
ATOM 1585 N N . MET A 1 195 ? 9.874 2.214 -0.762 1.00 94.50 195 MET A N 1
ATOM 1586 C CA . MET A 1 195 ? 9.640 1.411 -1.974 1.00 94.50 195 MET A CA 1
ATOM 1587 C C . MET A 1 195 ? 10.306 2.048 -3.201 1.00 94.50 195 MET A C 1
ATOM 1589 O O . MET A 1 195 ? 10.957 1.352 -3.976 1.00 94.50 195 MET A O 1
ATOM 1593 N N . MET A 1 196 ? 10.243 3.377 -3.340 1.00 93.88 196 MET A N 1
ATOM 1594 C CA . MET A 1 196 ? 10.864 4.085 -4.470 1.00 93.88 196 MET A CA 1
ATOM 1595 C C . MET A 1 196 ? 12.392 3.947 -4.511 1.00 93.88 196 MET A C 1
ATOM 1597 O O . MET A 1 196 ? 12.983 4.017 -5.585 1.00 93.88 196 MET A O 1
ATOM 1601 N N . ARG A 1 197 ? 13.061 3.657 -3.385 1.00 93.62 197 ARG A N 1
ATOM 1602 C CA . ARG A 1 197 ? 14.506 3.353 -3.398 1.00 93.62 197 ARG A CA 1
ATOM 1603 C C . ARG A 1 197 ? 14.830 2.054 -4.129 1.00 93.62 197 ARG A C 1
ATOM 1605 O O . ARG A 1 197 ? 15.920 1.947 -4.685 1.00 93.62 197 ARG A O 1
ATOM 1612 N N . PHE A 1 198 ? 13.920 1.078 -4.131 1.00 94.56 198 PHE A N 1
ATOM 1613 C CA . PHE A 1 198 ? 14.097 -0.139 -4.926 1.00 94.56 198 PHE A CA 1
ATOM 1614 C C . PHE A 1 198 ? 14.084 0.198 -6.403 1.00 94.56 198 PHE A C 1
ATOM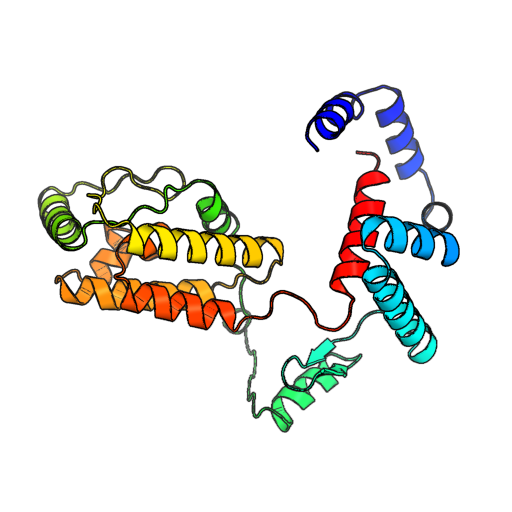 1616 O O . PHE A 1 198 ? 14.989 -0.223 -7.110 1.00 94.56 198 PHE A O 1
ATOM 1623 N N . VAL A 1 199 ? 13.121 1.018 -6.826 1.00 95.38 199 VAL A N 1
ATOM 1624 C CA . VAL A 1 199 ? 12.992 1.488 -8.209 1.00 95.38 199 VAL A CA 1
ATOM 1625 C C . VAL A 1 199 ? 14.257 2.217 -8.649 1.00 95.38 199 VAL A C 1
ATOM 1627 O O . VAL A 1 199 ? 14.857 1.833 -9.648 1.00 95.38 199 VAL A O 1
ATOM 1630 N N . ILE A 1 200 ? 14.706 3.215 -7.877 1.00 94.19 200 ILE A N 1
ATOM 1631 C CA . ILE A 1 200 ? 15.906 4.001 -8.204 1.00 94.19 200 ILE A CA 1
ATOM 1632 C C . ILE A 1 200 ? 17.131 3.089 -8.338 1.00 94.19 200 ILE A C 1
ATOM 1634 O O . ILE A 1 200 ? 17.856 3.159 -9.325 1.00 94.19 200 ILE A O 1
ATOM 1638 N N . ARG A 1 201 ? 17.344 2.188 -7.371 1.00 94.81 201 ARG A N 1
ATOM 1639 C CA . ARG A 1 201 ? 18.479 1.255 -7.388 1.00 94.81 201 ARG A CA 1
ATOM 1640 C C . ARG A 1 201 ? 18.394 0.235 -8.524 1.00 94.81 201 ARG A C 1
ATOM 1642 O O . ARG A 1 201 ? 19.429 -0.198 -9.020 1.00 94.81 201 ARG A O 1
ATOM 1649 N N . HIS A 1 202 ? 17.191 -0.202 -8.876 1.00 95.06 202 HIS A N 1
ATOM 1650 C CA . HIS A 1 202 ? 16.982 -1.177 -9.936 1.00 95.06 202 HIS A CA 1
ATOM 1651 C C . HIS A 1 202 ? 17.264 -0.546 -11.302 1.00 95.06 202 HIS A C 1
ATOM 1653 O O . HIS A 1 202 ? 18.119 -1.029 -12.033 1.00 95.06 202 HIS A O 1
ATOM 1659 N N . LEU A 1 203 ? 16.653 0.603 -11.593 1.00 94.69 203 LEU A N 1
ATOM 1660 C CA . LEU A 1 203 ? 16.829 1.314 -12.862 1.00 94.69 203 LEU A CA 1
ATOM 1661 C C . LEU A 1 203 ? 18.247 1.863 -13.072 1.00 94.69 203 LEU A C 1
ATOM 1663 O O . LEU A 1 203 ? 18.709 1.926 -14.209 1.00 94.69 203 LEU A O 1
ATOM 1667 N N . ALA A 1 204 ? 18.978 2.171 -11.998 1.00 93.56 204 ALA A N 1
ATOM 1668 C CA . ALA A 1 204 ? 20.393 2.531 -12.092 1.00 93.56 204 ALA A CA 1
ATOM 1669 C C . ALA A 1 204 ? 21.267 1.415 -12.706 1.00 93.56 204 ALA A C 1
ATOM 1671 O O . ALA A 1 204 ? 22.324 1.711 -13.256 1.00 93.56 204 ALA A O 1
ATOM 1672 N N . GLN A 1 205 ? 20.838 0.146 -12.645 1.00 94.56 205 GLN A N 1
ATOM 1673 C CA . GLN A 1 205 ? 21.540 -0.979 -13.286 1.00 94.56 205 GLN A CA 1
ATOM 1674 C C . GLN A 1 205 ? 21.390 -0.973 -14.815 1.00 94.56 205 GLN A C 1
ATOM 1676 O O . GLN A 1 205 ? 22.165 -1.632 -15.498 1.00 94.56 205 GLN A O 1
ATOM 1681 N N . PHE A 1 206 ? 20.430 -0.206 -15.338 1.00 93.62 206 PHE A N 1
ATOM 1682 C CA . PHE A 1 206 ? 20.153 -0.024 -16.764 1.00 93.62 206 PHE A CA 1
ATOM 1683 C C . PHE A 1 206 ? 20.570 1.375 -17.242 1.00 93.62 206 PHE A C 1
ATOM 1685 O O . PHE A 1 206 ? 19.966 1.929 -18.154 1.00 93.62 206 PHE A O 1
ATOM 1692 N N . GLU A 1 207 ? 21.559 1.981 -16.575 1.00 92.19 207 GLU A N 1
ATOM 1693 C CA . GLU A 1 207 ? 22.118 3.304 -16.902 1.00 92.19 207 GLU A CA 1
ATOM 1694 C C . GLU A 1 207 ? 21.118 4.476 -16.826 1.00 92.19 207 GLU A C 1
ATOM 1696 O O . GLU A 1 207 ? 21.423 5.600 -17.227 1.00 92.19 207 GLU A O 1
ATOM 1701 N N . VAL A 1 208 ? 19.939 4.271 -16.227 1.00 92.62 208 VAL A N 1
ATOM 1702 C CA . VAL A 1 208 ? 18.967 5.345 -16.004 1.00 92.62 208 VAL A CA 1
ATOM 1703 C C . VAL A 1 208 ? 19.335 6.112 -14.733 1.00 92.62 208 VAL A C 1
ATOM 1705 O O . VAL A 1 208 ? 19.270 5.585 -13.620 1.00 92.62 208 VAL A O 1
ATOM 1708 N N . SER A 1 209 ? 19.718 7.383 -14.885 1.00 93.12 209 SER A N 1
ATOM 1709 C CA . SER A 1 209 ? 20.137 8.221 -13.755 1.00 93.12 209 SER A CA 1
ATOM 1710 C C . SER A 1 209 ? 18.986 8.530 -12.788 1.00 93.12 209 SER A C 1
ATOM 1712 O O . SER A 1 209 ? 17.838 8.692 -13.201 1.00 93.12 209 SER A O 1
ATOM 1714 N N . GLU A 1 210 ? 19.289 8.711 -11.499 1.00 92.56 210 GLU A N 1
ATOM 1715 C CA . GLU A 1 210 ? 18.287 9.112 -10.498 1.00 92.56 210 GLU A CA 1
ATOM 1716 C C . GLU A 1 210 ? 17.572 10.418 -10.885 1.00 92.56 210 GLU A C 1
ATOM 1718 O O . GLU A 1 210 ? 16.351 10.515 -10.758 1.00 92.56 210 GLU A O 1
ATOM 1723 N N . HIS A 1 211 ? 18.304 11.390 -11.441 1.00 92.00 211 HIS A N 1
ATOM 1724 C CA . HIS A 1 211 ? 17.716 12.628 -11.955 1.00 92.00 211 HIS A CA 1
ATOM 1725 C C . HIS A 1 211 ? 16.675 12.352 -13.049 1.00 92.00 211 HIS A C 1
ATOM 1727 O O . HIS A 1 211 ? 15.580 12.907 -13.014 1.00 92.00 211 HIS A O 1
ATOM 1733 N N . THR A 1 212 ? 16.985 11.460 -13.992 1.00 91.25 212 THR A N 1
ATOM 1734 C CA . THR A 1 212 ? 16.058 11.050 -15.054 1.00 91.25 212 THR A CA 1
ATOM 1735 C C . THR A 1 212 ? 14.801 10.402 -14.474 1.00 91.25 212 THR A C 1
ATOM 1737 O O . THR A 1 212 ? 13.689 10.758 -14.861 1.00 91.25 212 THR A O 1
ATOM 1740 N N . ILE A 1 213 ? 14.957 9.496 -13.505 1.00 91.12 213 ILE A N 1
ATOM 1741 C CA . ILE A 1 213 ? 13.840 8.782 -12.867 1.00 91.12 213 ILE A CA 1
ATOM 1742 C C . ILE A 1 213 ? 12.896 9.764 -12.158 1.00 91.12 213 ILE A C 1
ATOM 1744 O O . ILE A 1 213 ? 11.672 9.622 -12.250 1.00 91.12 213 ILE A O 1
ATOM 1748 N N . ILE A 1 214 ? 13.457 10.747 -11.447 1.00 89.81 214 ILE A N 1
ATOM 1749 C CA . ILE A 1 214 ? 12.700 11.701 -10.631 1.00 89.81 214 ILE A CA 1
ATOM 1750 C C . ILE A 1 214 ? 12.087 12.812 -11.486 1.00 89.81 214 ILE A C 1
ATOM 1752 O O . ILE A 1 214 ? 10.892 13.065 -11.370 1.00 89.81 214 ILE A O 1
ATOM 1756 N N . THR A 1 215 ? 12.883 13.471 -12.325 1.00 87.31 215 THR A N 1
ATOM 1757 C CA . THR A 1 215 ? 12.483 14.713 -13.002 1.00 87.31 215 THR A CA 1
ATOM 1758 C C . THR A 1 215 ? 11.847 14.450 -14.362 1.00 87.31 215 THR A C 1
ATOM 1760 O O . THR A 1 215 ? 10.760 14.950 -14.640 1.00 87.31 215 THR A O 1
ATOM 1763 N N . GLU A 1 216 ? 12.500 13.647 -15.204 1.00 87.88 216 GLU A N 1
ATOM 1764 C CA . GLU A 1 216 ? 12.103 13.483 -16.611 1.00 87.88 216 GLU A CA 1
ATOM 1765 C C . GLU A 1 216 ? 10.989 12.446 -16.770 1.00 87.88 216 GLU A C 1
ATOM 1767 O O . GLU A 1 216 ? 9.972 12.676 -17.428 1.00 87.88 216 GLU A O 1
ATOM 1772 N N . CYS A 1 217 ? 11.155 11.290 -16.126 1.00 88.31 217 CYS A N 1
ATOM 1773 C CA . CYS A 1 217 ? 10.185 10.203 -16.180 1.00 88.31 217 CYS A CA 1
ATOM 1774 C C . CYS A 1 217 ? 9.097 10.338 -15.111 1.00 88.31 217 CYS A C 1
ATOM 1776 O O . CYS A 1 217 ? 8.026 9.753 -15.276 1.00 88.31 217 CYS A O 1
ATOM 1778 N N . ARG A 1 218 ? 9.361 11.075 -14.020 1.00 89.94 218 ARG A N 1
ATOM 1779 C CA . ARG A 1 218 ? 8.463 11.249 -12.859 1.00 89.94 218 ARG A CA 1
ATOM 1780 C C . ARG A 1 218 ? 7.969 9.927 -12.264 1.00 89.94 218 ARG A C 1
ATOM 1782 O O . ARG A 1 218 ? 6.874 9.838 -11.714 1.00 89.94 218 ARG A O 1
ATOM 1789 N N . LEU A 1 219 ? 8.793 8.884 -12.350 1.00 90.19 219 LEU A N 1
ATOM 1790 C CA . LEU A 1 219 ? 8.430 7.523 -11.948 1.00 90.19 219 LEU A CA 1
ATOM 1791 C C . LEU A 1 219 ? 8.219 7.406 -10.434 1.00 90.19 219 LEU A C 1
ATOM 1793 O O . LEU A 1 219 ? 7.335 6.683 -9.986 1.00 90.19 219 LEU A O 1
ATOM 1797 N N . VAL A 1 220 ? 8.967 8.163 -9.628 1.00 89.06 220 VAL A N 1
ATOM 1798 C CA . VAL A 1 220 ? 8.813 8.150 -8.159 1.00 89.06 220 VAL A CA 1
ATOM 1799 C C . VAL A 1 220 ? 7.498 8.773 -7.680 1.00 89.06 220 VAL A C 1
ATOM 1801 O O . VAL A 1 220 ? 7.079 8.552 -6.543 1.00 89.06 220 VAL A O 1
ATOM 1804 N N . GLU A 1 221 ? 6.833 9.548 -8.538 1.00 90.19 221 GLU A N 1
ATOM 1805 C CA . GLU A 1 221 ? 5.545 10.171 -8.234 1.00 90.19 221 GLU A CA 1
ATOM 1806 C C . GLU A 1 221 ? 4.367 9.212 -8.442 1.00 90.19 221 GLU A C 1
ATOM 1808 O O . GLU A 1 221 ? 3.243 9.537 -8.067 1.00 90.19 221 GLU A O 1
ATOM 1813 N N . THR A 1 222 ? 4.608 8.025 -9.003 1.00 91.62 222 THR A N 1
ATOM 1814 C CA . THR A 1 222 ? 3.574 7.046 -9.340 1.00 91.62 222 THR A CA 1
ATOM 1815 C C . THR A 1 222 ? 3.887 5.663 -8.762 1.00 91.62 222 THR A C 1
ATOM 1817 O O . THR A 1 222 ? 5.043 5.237 -8.773 1.00 91.62 222 THR A O 1
ATOM 1820 N N . PRO A 1 223 ? 2.877 4.910 -8.280 1.00 94.19 223 PRO A N 1
ATOM 1821 C CA . PRO A 1 223 ? 3.056 3.502 -7.929 1.00 94.19 223 PRO A CA 1
ATOM 1822 C C . PRO A 1 223 ? 3.420 2.618 -9.134 1.00 94.19 223 PRO A C 1
ATOM 1824 O O . PRO A 1 223 ? 3.977 1.544 -8.928 1.00 94.19 223 PRO A O 1
ATOM 1827 N N . GLN A 1 224 ? 3.163 3.056 -10.377 1.00 95.31 224 GLN A N 1
ATOM 1828 C CA . GLN A 1 224 ? 3.480 2.289 -11.589 1.00 95.31 224 GLN A CA 1
ATOM 1829 C C . GLN A 1 224 ? 4.967 1.940 -11.687 1.00 95.31 224 GLN A C 1
ATOM 1831 O O . GLN A 1 224 ? 5.318 0.899 -12.227 1.00 95.31 224 GLN A O 1
ATOM 1836 N N . SER A 1 225 ? 5.850 2.762 -11.125 1.00 94.81 225 SER A N 1
ATOM 1837 C CA . SER A 1 225 ? 7.290 2.501 -11.134 1.00 94.81 225 SER A CA 1
ATOM 1838 C C . SER A 1 225 ? 7.698 1.201 -10.430 1.00 94.81 225 SER A C 1
ATOM 1840 O O . SER A 1 225 ? 8.723 0.615 -10.770 1.00 94.81 225 SER A O 1
ATOM 1842 N N . ILE A 1 226 ? 6.866 0.682 -9.520 1.00 97.12 226 ILE A N 1
ATOM 1843 C CA . ILE A 1 226 ? 7.053 -0.634 -8.892 1.00 97.12 226 ILE A CA 1
ATOM 1844 C C . ILE A 1 226 ? 6.977 -1.758 -9.942 1.00 97.12 226 ILE A C 1
ATOM 1846 O O . ILE A 1 226 ? 7.617 -2.792 -9.781 1.00 97.12 226 ILE A O 1
ATOM 1850 N N . CYS A 1 227 ? 6.266 -1.547 -11.053 1.00 97.19 227 CYS A N 1
ATOM 1851 C CA . CYS A 1 227 ? 6.103 -2.531 -12.124 1.00 97.19 227 CYS A CA 1
ATOM 1852 C C . CYS A 1 227 ? 7.400 -2.841 -12.889 1.00 97.19 227 CYS A C 1
ATOM 1854 O O . CYS A 1 227 ? 7.467 -3.864 -13.567 1.00 97.19 227 CYS A O 1
ATOM 1856 N N . PHE A 1 228 ? 8.432 -2.004 -12.751 1.00 97.31 228 PHE A N 1
ATOM 1857 C CA . PHE A 1 228 ? 9.769 -2.213 -13.323 1.00 97.31 228 PHE A CA 1
ATOM 1858 C C . PHE A 1 228 ? 10.625 -3.177 -12.495 1.00 97.31 228 PHE A C 1
ATOM 1860 O O . PHE A 1 228 ? 11.712 -3.553 -12.913 1.00 97.31 228 PHE A O 1
ATOM 1867 N N . LEU A 1 229 ? 10.186 -3.531 -11.287 1.00 97.75 229 LEU A N 1
ATOM 1868 C CA . LEU A 1 229 ? 10.973 -4.361 -10.388 1.00 97.75 229 LEU A CA 1
ATOM 1869 C C . LEU A 1 229 ? 10.869 -5.844 -10.748 1.00 97.75 229 LEU A C 1
ATOM 1871 O O . LEU A 1 229 ? 9.817 -6.338 -11.166 1.00 97.75 229 LEU A O 1
ATOM 1875 N N . GLU A 1 230 ? 11.964 -6.553 -10.496 1.00 97.44 230 GLU A N 1
ATOM 1876 C CA . GLU A 1 230 ? 12.062 -8.001 -10.636 1.00 97.44 230 GLU A CA 1
ATOM 1877 C C . GLU A 1 230 ? 11.533 -8.734 -9.395 1.00 97.44 230 GLU A C 1
ATOM 1879 O O . GLU A 1 230 ? 11.352 -8.154 -8.317 1.00 97.44 230 GLU A O 1
ATOM 1884 N N . CYS A 1 231 ? 11.295 -10.045 -9.524 1.00 97.75 231 CYS A N 1
ATOM 1885 C CA . CYS A 1 231 ? 10.718 -10.873 -8.457 1.00 97.75 231 CYS A CA 1
ATOM 1886 C C . CYS A 1 231 ? 11.454 -10.732 -7.118 1.00 97.75 231 CYS A C 1
ATOM 1888 O O . CYS A 1 231 ? 10.826 -10.755 -6.058 1.00 97.75 231 CYS A O 1
ATOM 1890 N N . ARG A 1 232 ? 12.782 -10.575 -7.133 1.00 96.69 232 ARG A N 1
ATOM 1891 C CA . ARG A 1 232 ? 13.586 -10.448 -5.911 1.00 96.69 232 ARG A CA 1
ATOM 1892 C C . ARG A 1 232 ? 13.218 -9.192 -5.119 1.00 96.69 232 ARG A C 1
ATOM 1894 O O . ARG A 1 232 ? 13.018 -9.270 -3.908 1.00 96.69 232 ARG A O 1
ATOM 1901 N N . GLU A 1 233 ? 13.155 -8.044 -5.778 1.00 97.19 233 GLU A N 1
ATOM 1902 C CA . GLU A 1 233 ? 12.791 -6.764 -5.181 1.00 97.19 233 GLU A CA 1
ATOM 1903 C C . GLU A 1 233 ? 11.325 -6.750 -4.748 1.00 97.19 233 GLU A C 1
ATOM 1905 O O . GLU A 1 233 ? 11.023 -6.305 -3.640 1.00 97.19 233 GLU A O 1
ATOM 1910 N N . LEU A 1 234 ? 10.427 -7.288 -5.579 1.00 98.31 234 LEU A N 1
ATOM 1911 C CA . LEU A 1 234 ? 9.002 -7.382 -5.261 1.00 98.31 234 LEU A CA 1
ATOM 1912 C C . LEU A 1 234 ? 8.758 -8.230 -4.006 1.00 98.31 234 LEU A C 1
ATOM 1914 O O . LEU A 1 234 ? 8.024 -7.801 -3.117 1.00 98.31 234 LEU A O 1
ATOM 1918 N N . ASN A 1 235 ? 9.428 -9.379 -3.873 1.00 97.56 235 ASN A N 1
ATOM 1919 C CA . ASN A 1 235 ? 9.347 -10.204 -2.665 1.00 97.56 235 ASN A CA 1
ATOM 1920 C C . ASN A 1 235 ? 9.869 -9.465 -1.424 1.00 97.56 235 ASN A C 1
ATOM 1922 O O . ASN A 1 235 ? 9.218 -9.490 -0.385 1.00 97.56 235 ASN A O 1
ATOM 1926 N N . GLN A 1 236 ? 10.982 -8.728 -1.531 1.00 95.62 236 GLN A N 1
ATOM 1927 C CA . GLN A 1 236 ? 11.485 -7.914 -0.413 1.00 95.62 236 GLN A CA 1
ATOM 1928 C C . GLN A 1 236 ? 10.478 -6.840 0.020 1.00 95.62 236 GLN A C 1
ATOM 1930 O O . GLN A 1 236 ? 10.336 -6.575 1.215 1.00 95.62 236 GLN A O 1
ATOM 1935 N N . ILE A 1 237 ? 9.769 -6.230 -0.934 1.00 96.25 237 ILE A N 1
ATOM 1936 C CA . ILE A 1 237 ? 8.675 -5.300 -0.640 1.00 96.25 237 ILE A CA 1
ATOM 1937 C C . ILE A 1 237 ? 7.539 -6.024 0.080 1.00 96.25 237 ILE A C 1
ATOM 1939 O O . ILE A 1 237 ? 7.126 -5.570 1.145 1.00 96.25 237 ILE A O 1
ATOM 1943 N N . ILE A 1 238 ? 7.067 -7.154 -0.447 1.00 96.38 238 ILE A N 1
ATOM 1944 C CA . ILE A 1 238 ? 5.972 -7.932 0.148 1.00 96.38 238 ILE A CA 1
ATOM 1945 C C . ILE A 1 238 ? 6.300 -8.353 1.579 1.00 96.38 238 ILE A C 1
ATOM 1947 O O . ILE A 1 238 ? 5.485 -8.124 2.472 1.00 96.38 238 ILE A O 1
ATOM 1951 N N . ASP A 1 239 ? 7.482 -8.921 1.814 1.00 93.81 239 ASP A N 1
ATOM 1952 C CA . ASP A 1 239 ? 7.904 -9.377 3.139 1.00 93.81 239 ASP A CA 1
ATOM 1953 C C . ASP A 1 239 ? 7.859 -8.233 4.153 1.00 93.81 239 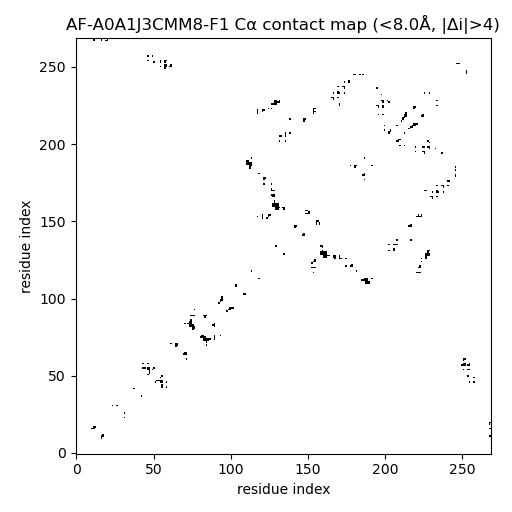ASP A C 1
ATOM 1955 O O . ASP A 1 239 ? 7.324 -8.379 5.252 1.00 93.81 239 ASP A O 1
ATOM 1959 N N . LEU A 1 240 ? 8.353 -7.056 3.766 1.00 89.75 240 LEU A N 1
ATOM 1960 C CA . LEU A 1 240 ? 8.376 -5.886 4.637 1.00 89.75 240 LEU A CA 1
ATOM 1961 C C . LEU A 1 240 ? 6.992 -5.272 4.844 1.00 89.75 240 LEU A C 1
ATOM 1963 O O . LEU A 1 240 ? 6.678 -4.858 5.962 1.00 89.75 240 LEU A O 1
ATOM 1967 N N . LEU A 1 241 ? 6.142 -5.251 3.815 1.00 92.19 241 LEU A N 1
ATOM 1968 C CA . LEU A 1 241 ? 4.747 -4.846 3.968 1.00 92.19 241 LEU A CA 1
ATOM 1969 C C . LEU A 1 241 ? 4.016 -5.807 4.921 1.00 92.19 241 LEU A C 1
ATOM 1971 O O . LEU A 1 241 ? 3.337 -5.352 5.836 1.00 92.19 241 LEU A O 1
ATOM 1975 N N . LYS A 1 242 ? 4.220 -7.123 4.810 1.00 90.31 242 LYS A N 1
ATOM 1976 C CA . LYS A 1 242 ? 3.594 -8.124 5.695 1.00 90.31 242 LYS A CA 1
ATOM 1977 C C . LYS A 1 242 ? 4.002 -8.001 7.166 1.00 90.31 242 LYS A C 1
ATOM 1979 O O . LYS A 1 242 ? 3.230 -8.392 8.039 1.00 90.31 242 LYS A O 1
ATOM 1984 N N . LEU A 1 243 ? 5.167 -7.423 7.473 1.00 86.25 243 LEU A N 1
ATOM 1985 C CA . LEU A 1 243 ? 5.546 -7.117 8.861 1.00 86.25 243 LEU A CA 1
ATOM 1986 C C . LEU A 1 243 ? 4.672 -6.021 9.491 1.00 86.25 243 LEU A C 1
ATOM 1988 O O . LEU A 1 243 ? 4.599 -5.908 10.720 1.00 86.25 243 LEU A O 1
ATOM 1992 N N . ILE A 1 244 ? 4.012 -5.194 8.679 1.00 83.31 244 ILE A N 1
ATOM 1993 C CA . ILE A 1 244 ? 3.159 -4.112 9.160 1.00 83.31 244 ILE A CA 1
ATOM 1994 C C . ILE A 1 244 ? 1.792 -4.690 9.530 1.00 83.31 244 ILE A C 1
ATOM 1996 O O . ILE A 1 244 ? 0.917 -4.905 8.693 1.00 83.31 244 ILE A O 1
ATOM 2000 N N . LYS A 1 245 ? 1.580 -4.888 10.833 1.00 74.44 245 LYS A N 1
ATOM 2001 C CA . LYS A 1 245 ? 0.267 -5.256 11.374 1.00 74.44 245 LYS A CA 1
ATOM 2002 C C . LYS A 1 245 ? -0.743 -4.119 11.150 1.00 74.44 245 LYS A C 1
ATOM 2004 O O . LYS A 1 245 ? -0.603 -3.029 11.724 1.00 74.44 245 LYS A O 1
ATOM 2009 N N . CYS A 1 246 ? -1.743 -4.389 10.309 1.00 66.56 246 CYS A N 1
ATOM 2010 C CA . CYS A 1 246 ? -2.851 -3.476 10.010 1.00 66.56 246 CYS A CA 1
ATOM 2011 C C . CYS A 1 246 ? -3.871 -3.425 11.143 1.00 66.56 246 CYS A C 1
ATOM 2013 O O . CYS A 1 246 ? -4.346 -2.349 11.506 1.00 66.56 246 CYS A O 1
ATOM 2015 N N . GLU A 1 247 ? -4.156 -4.583 11.734 1.00 62.00 247 GLU A N 1
ATOM 2016 C CA . GLU A 1 247 ? -5.136 -4.723 12.799 1.00 62.00 247 GLU A CA 1
ATOM 2017 C C . GLU A 1 247 ? -4.520 -4.388 14.157 1.00 62.00 247 GLU A C 1
ATOM 2019 O O . GLU A 1 247 ? -3.358 -4.689 14.458 1.00 62.00 247 GLU A O 1
ATOM 2024 N N . ARG A 1 248 ? -5.309 -3.705 14.986 1.00 57.91 248 ARG A N 1
ATOM 2025 C CA . ARG A 1 248 ? -4.969 -3.497 16.389 1.00 57.91 248 ARG A CA 1
ATOM 2026 C C . ARG A 1 248 ? -5.357 -4.771 17.132 1.00 57.91 248 ARG A C 1
ATOM 2028 O O . ARG A 1 248 ? -6.528 -5.124 17.148 1.00 57.91 248 ARG A O 1
ATOM 2035 N N . ASP A 1 249 ? -4.394 -5.398 17.797 1.00 57.97 249 ASP A N 1
ATOM 2036 C CA . ASP A 1 249 ? -4.575 -6.622 18.603 1.00 57.97 249 ASP A CA 1
ATOM 2037 C C . ASP A 1 249 ? -5.351 -6.362 19.920 1.00 57.97 249 ASP A C 1
ATOM 2039 O O . ASP A 1 249 ? -5.186 -7.048 20.923 1.00 57.97 249 ASP A O 1
ATOM 2043 N N . ASP A 1 250 ? -6.128 -5.275 19.971 1.00 60.53 250 ASP A N 1
ATOM 2044 C CA . ASP A 1 250 ? -6.853 -4.795 21.149 1.00 60.53 250 ASP A CA 1
ATOM 2045 C C . ASP A 1 250 ? -8.377 -4.846 20.972 1.00 60.53 250 ASP A C 1
ATOM 2047 O O . ASP A 1 250 ? -9.094 -4.254 21.779 1.00 60.53 250 ASP A O 1
ATOM 2051 N N . GLY A 1 251 ? -8.868 -5.487 19.900 1.00 60.97 251 GLY A N 1
ATOM 2052 C CA . GLY A 1 251 ? -10.294 -5.589 19.569 1.00 60.97 251 GLY A CA 1
ATOM 2053 C C . GLY A 1 251 ? -10.954 -4.253 19.200 1.00 60.97 251 GLY A C 1
ATOM 2054 O O . GLY A 1 251 ? -12.115 -4.219 18.786 1.00 60.97 251 GLY A O 1
ATOM 2055 N N . ALA A 1 252 ? -10.228 -3.131 19.298 1.00 65.31 252 ALA A N 1
ATOM 2056 C CA . ALA A 1 252 ? -10.797 -1.808 19.095 1.00 65.31 252 ALA A CA 1
ATOM 2057 C C . ALA A 1 252 ? -11.170 -1.560 17.632 1.00 65.31 252 ALA A C 1
ATOM 2059 O O . ALA A 1 252 ? -12.058 -0.748 17.380 1.00 65.31 252 ALA A O 1
ATOM 2060 N N . ASP A 1 253 ? -10.519 -2.232 16.675 1.00 67.94 253 ASP A N 1
ATOM 2061 C CA . ASP A 1 253 ? -10.875 -2.133 15.256 1.00 67.94 253 ASP A CA 1
ATOM 2062 C C . ASP A 1 253 ? -12.275 -2.706 14.990 1.00 67.94 253 ASP A C 1
ATOM 2064 O O . ASP A 1 253 ? -13.120 -2.006 14.434 1.00 67.94 253 ASP A O 1
ATOM 2068 N N . LEU A 1 254 ? -12.573 -3.910 15.494 1.00 70.62 254 LEU A N 1
ATOM 2069 C CA . LEU A 1 254 ? -13.894 -4.542 15.374 1.00 70.62 254 LEU A CA 1
ATOM 2070 C C . LEU A 1 254 ? -14.994 -3.673 15.992 1.00 70.62 254 LEU A C 1
ATOM 2072 O O . LEU A 1 254 ? -16.022 -3.413 15.361 1.00 70.62 254 LEU A O 1
ATOM 2076 N N . VAL A 1 255 ? -14.747 -3.148 17.196 1.00 71.00 255 VAL A N 1
ATOM 2077 C CA . VAL A 1 255 ? -15.682 -2.238 17.869 1.00 71.00 255 VAL A CA 1
ATOM 2078 C C . VAL A 1 255 ? -15.839 -0.934 17.079 1.00 71.00 255 VAL A C 1
ATOM 2080 O O . VAL A 1 255 ? -16.964 -0.484 16.864 1.00 71.00 255 VAL A O 1
ATOM 2083 N N . SER A 1 256 ? -14.746 -0.347 16.581 1.00 68.44 256 SER A N 1
ATOM 2084 C CA . SER A 1 256 ? -14.790 0.890 15.785 1.00 68.44 256 SER A CA 1
ATOM 2085 C C . SER A 1 256 ? -15.564 0.686 14.485 1.00 68.44 256 SER A C 1
ATOM 2087 O O . SER A 1 256 ? -16.454 1.475 14.185 1.00 68.44 256 SER A O 1
ATOM 2089 N N . ARG A 1 257 ? -15.329 -0.414 13.760 1.00 70.00 257 ARG A N 1
ATOM 2090 C CA . ARG A 1 257 ? -16.064 -0.772 12.535 1.00 70.00 257 ARG A CA 1
ATOM 2091 C C . ARG A 1 257 ? -17.544 -1.009 12.806 1.00 70.00 257 ARG A C 1
ATOM 2093 O O . ARG A 1 257 ? -18.389 -0.605 12.004 1.00 70.00 257 ARG A O 1
ATOM 2100 N N . ALA A 1 258 ? -17.894 -1.637 13.928 1.00 71.44 258 ALA A N 1
ATOM 2101 C CA . ALA A 1 258 ? -19.286 -1.810 14.334 1.00 71.44 258 ALA A CA 1
ATOM 2102 C C . ALA A 1 258 ? -19.975 -0.468 14.616 1.00 71.44 258 ALA A C 1
ATOM 2104 O O . ALA A 1 258 ? -21.073 -0.224 14.104 1.00 71.44 258 ALA A O 1
ATOM 2105 N N . VAL A 1 259 ? -19.312 0.404 15.381 1.00 69.94 259 VAL A N 1
ATOM 2106 C CA . VAL A 1 259 ? -19.803 1.745 15.719 1.00 69.94 259 VAL A CA 1
ATOM 2107 C C . VAL A 1 259 ? -19.922 2.608 14.466 1.00 69.94 259 VAL A C 1
ATOM 2109 O O . VAL A 1 259 ? -20.979 3.190 14.247 1.00 69.94 259 VAL A O 1
ATOM 2112 N N . ASP A 1 260 ? -18.915 2.631 13.595 1.00 70.31 260 ASP A N 1
ATOM 2113 C CA . ASP A 1 260 ? -18.926 3.401 12.348 1.00 70.31 260 ASP A CA 1
ATOM 2114 C C . ASP A 1 260 ? -19.969 2.880 11.354 1.00 70.31 260 ASP A C 1
ATOM 2116 O O . ASP A 1 260 ? -20.607 3.666 10.656 1.00 70.31 260 ASP A O 1
ATOM 2120 N N . SER A 1 261 ? -20.206 1.566 11.306 1.00 65.94 261 SER A N 1
ATOM 2121 C CA . SER A 1 261 ? -21.281 0.962 10.509 1.00 65.94 261 SER A CA 1
ATOM 2122 C C . SER A 1 261 ? -22.665 1.356 11.036 1.00 65.94 261 SER A C 1
ATOM 2124 O O . SER A 1 261 ? -23.535 1.763 10.261 1.00 65.94 261 SER A O 1
ATOM 2126 N N . SER A 1 262 ? -22.861 1.303 12.357 1.00 65.38 262 SER A N 1
ATOM 2127 C CA . SER A 1 262 ? -24.084 1.777 13.017 1.00 65.38 262 SER A CA 1
ATOM 2128 C C . SER A 1 262 ? -24.303 3.276 12.777 1.00 65.38 262 SER A C 1
ATOM 2130 O O . SER A 1 262 ? -25.380 3.704 12.354 1.00 65.38 262 SER A O 1
ATOM 2132 N N . TRP A 1 263 ? -23.250 4.077 12.937 1.00 61.91 263 TRP A N 1
ATOM 2133 C CA . TRP A 1 263 ? -23.259 5.516 12.697 1.00 61.91 263 TRP A CA 1
ATOM 2134 C C . TRP A 1 263 ? -23.517 5.857 11.226 1.00 61.91 263 TRP A C 1
ATOM 2136 O O . TRP A 1 263 ? -24.303 6.744 10.904 1.00 61.91 263 TRP A O 1
ATOM 2146 N N . GLY A 1 264 ? -22.912 5.118 10.299 1.00 60.91 264 GLY A N 1
ATOM 2147 C CA . GLY A 1 264 ? -23.123 5.273 8.863 1.00 60.91 264 GLY A CA 1
ATOM 2148 C C . GLY A 1 264 ? -24.559 4.973 8.433 1.00 60.91 264 GLY A C 1
ATOM 2149 O O . GLY A 1 264 ? -25.056 5.629 7.519 1.00 60.91 264 GLY A O 1
ATOM 2150 N N . ARG A 1 265 ? -25.236 4.030 9.105 1.00 59.34 265 ARG A N 1
ATOM 2151 C CA . ARG A 1 265 ? -26.656 3.704 8.875 1.00 59.34 265 ARG A CA 1
ATOM 2152 C C . ARG A 1 265 ? -27.615 4.707 9.512 1.00 59.34 265 ARG A C 1
ATOM 2154 O O . ARG A 1 265 ? -28.689 4.932 8.969 1.00 59.34 265 ARG A O 1
ATOM 2161 N N . THR A 1 266 ? -27.240 5.294 10.645 1.00 56.09 266 THR A N 1
ATOM 2162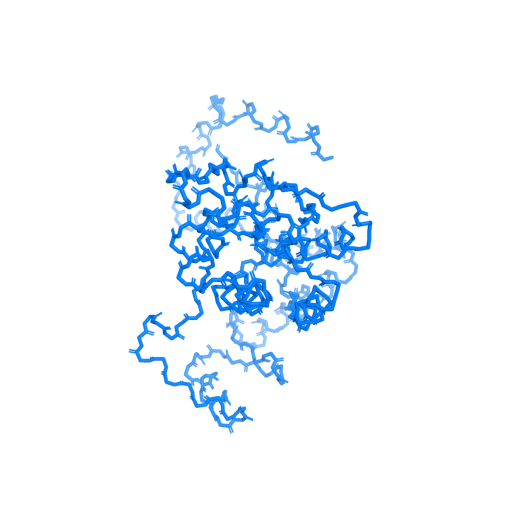 C CA . THR A 1 266 ? -28.067 6.272 11.375 1.00 56.09 266 THR A CA 1
ATOM 2163 C C . THR A 1 266 ? -27.840 7.713 10.917 1.00 56.09 266 THR A C 1
ATOM 2165 O O . THR A 1 266 ? -28.663 8.585 11.196 1.00 56.09 266 THR A O 1
ATOM 2168 N N . ARG A 1 267 ? -26.772 7.983 10.153 1.00 51.22 267 ARG A N 1
ATOM 2169 C CA . ARG A 1 267 ? -26.555 9.279 9.505 1.00 51.22 267 ARG A CA 1
ATOM 2170 C C . ARG A 1 267 ? -27.655 9.570 8.491 1.00 51.22 267 ARG A C 1
ATOM 2172 O O . ARG A 1 267 ? -27.663 9.059 7.374 1.00 51.22 267 ARG A O 1
ATOM 2179 N N . VAL A 1 268 ? -28.504 10.517 8.861 1.00 47.44 268 VAL A N 1
ATOM 2180 C CA . VAL A 1 268 ? -29.350 11.260 7.931 1.00 47.44 268 VAL A CA 1
ATOM 2181 C C . VAL A 1 268 ? -28.430 12.064 7.009 1.00 47.44 268 VAL A C 1
ATOM 2183 O O . VAL A 1 268 ? -27.747 12.988 7.459 1.00 47.44 268 VAL A O 1
ATOM 2186 N N . LYS A 1 269 ? -28.342 11.666 5.738 1.00 47.44 269 LYS A N 1
ATOM 2187 C CA . LYS A 1 269 ? -27.527 12.356 4.730 1.00 47.44 269 LYS A CA 1
ATOM 2188 C C . LYS A 1 269 ? -28.257 13.470 4.027 1.00 47.44 269 LYS A C 1
ATOM 2190 O O . LYS A 1 269 ? -29.491 13.427 3.866 1.00 47.44 269 LYS A O 1
#

Foldseek 3Di:
DPVVVVVVVPPCPDPVLVVVVVVQVPDDPVRVVVVPDDDPVVLLVLLCVPPNPLLNVLSVLQVVCCVVVVDNDWDADPVPRDTGRDPVVVVVCCCPVVVCPDDCPDPVSDFAADDPLQLQLLPPDDLFAFPLLVQLVVLVVCVVVVHAFDDDSQDGPPTHGDPDPLLSVLSVLLSVLSNLCVVLVNHTVVLLVVLVVQLQVLSVVNVQHPCSCCPRRVLSSHPSSNSHDDPVSSVVSNVVSVVDDSDDPSSVVSVVVSVVVVVVVVDSD

Radius of gyration: 24.42 Å; Cα contacts (8 Å, |Δi|>4): 252; chains: 1; bounding box: 61×37×64 Å

Sequence (269 aa):
AESVRNKIRTDSNTVAGKRLKSYWAGMDAESKKNFVKVSIAELGSYVERLYGREGQDALEQVLDSARAEKKWKFWMCRTCSQKFFYQKKFKNHLEQKHAAKFKPSTTKHMAQRVDQVWAGMLLVGDWEPVDTVAAAEMITTRLEFVKAFVYEKGWSRDWPLAADGERGKLLREIQLLLVLFEECKILSCGIRDWMMRFVIRHLAQFEVSEHTIITECRLVETPQSICFLECRELNQIIDLLKLIKCERDDGADLVSRAVDSSWGRTRVK

pLDDT: mean 81.96, std 14.87, range [29.59, 98.5]

Solvent-accessible surface area (backbone atoms only — not comparable to full-atom values): 15556 Å² total; per-residue (Å²): 123,65,77,62,58,66,62,57,72,67,47,48,82,35,75,65,31,51,52,50,50,54,52,59,69,70,48,53,75,65,60,52,50,58,70,72,60,74,55,69,67,59,52,40,55,52,32,29,75,74,52,36,68,65,32,30,55,24,42,48,55,50,50,51,48,26,65,75,67,74,47,91,68,67,48,63,40,88,90,76,67,50,76,27,80,43,71,70,60,44,51,52,45,41,36,71,77,64,66,46,83,73,80,69,88,48,82,86,62,48,86,44,60,56,53,71,68,60,58,52,32,69,81,72,58,82,63,50,26,36,27,50,67,62,37,42,53,48,50,55,55,28,59,78,67,73,52,79,76,68,62,62,78,58,38,54,88,82,62,44,70,37,97,42,73,64,44,27,51,50,43,48,50,45,47,53,53,54,49,51,28,51,76,69,71,66,43,28,41,66,59,52,56,53,55,41,50,53,42,51,61,54,42,44,76,61,76,44,48,65,65,46,41,53,70,67,62,37,34,74,75,24,77,61,41,61,28,51,54,52,63,70,60,46,48,56,50,45,58,57,54,68,69,58,74,83,71,59,98,69,34,55,53,58,45,48,54,49,51,50,52,52,49,62,71,68,53,85,93

Organism: Noccaea caerulescens (NCBI:txid107243)

Mean predicted aligned error: 14.13 Å